Protein AF-A0A1I1R772-F1 (afdb_monomer)

Secondary structure (DSSP, 8-state):
-PPP--EEEEEETTTTEEEEEEEE---TTTTEEEEEE-TTS-EEEEETTS-EEEE---TT--SEEEEEETTTEEEEEEGGGTTEEEEETTT---EESSSS---------STTB-SSS-BGGGGS-TTT----PPPHHHHHHHHHHHHHTT-SEEEEEE----HHHHHTTT--TTSTTTTT-EEEEEEE-TTSPBPPHHHHHHHHHHHT-SEEEE-SSSEEEEE---TTTSSSS-EEEETTTTB---S-STTT--

Structure (mmCIF, N/CA/C/O backbone):
data_AF-A0A1I1R772-F1
#
_entry.id   AF-A0A1I1R772-F1
#
loop_
_atom_site.group_PDB
_atom_site.id
_atom_site.type_symbol
_atom_site.label_atom_id
_atom_site.label_alt_id
_atom_site.label_comp_id
_atom_site.label_asym_id
_atom_site.label_entity_id
_atom_site.label_seq_id
_atom_site.pdbx_PDB_ins_code
_atom_site.Cartn_x
_atom_site.Cartn_y
_atom_site.Cartn_z
_atom_site.occupancy
_atom_site.B_iso_or_equiv
_atom_site.auth_seq_id
_atom_site.auth_comp_id
_atom_site.auth_asym_id
_atom_site.auth_atom_id
_atom_site.pdbx_PDB_model_num
ATOM 1 N N . MET A 1 1 ? -2.247 17.459 21.381 1.00 46.28 1 MET A N 1
ATOM 2 C CA . MET A 1 1 ? -2.444 16.066 21.840 1.00 46.28 1 MET A CA 1
ATOM 3 C C . MET A 1 1 ? -2.193 15.144 20.662 1.00 46.28 1 MET A C 1
ATOM 5 O O . MET A 1 1 ? -2.762 15.388 19.607 1.00 46.28 1 MET A O 1
ATOM 9 N N . LEU A 1 2 ? -1.313 14.154 20.810 1.00 51.34 2 LEU A N 1
ATOM 10 C CA . LEU A 1 2 ? -1.106 13.120 19.794 1.00 51.34 2 LEU A CA 1
ATOM 11 C C . LEU A 1 2 ? -2.245 12.104 19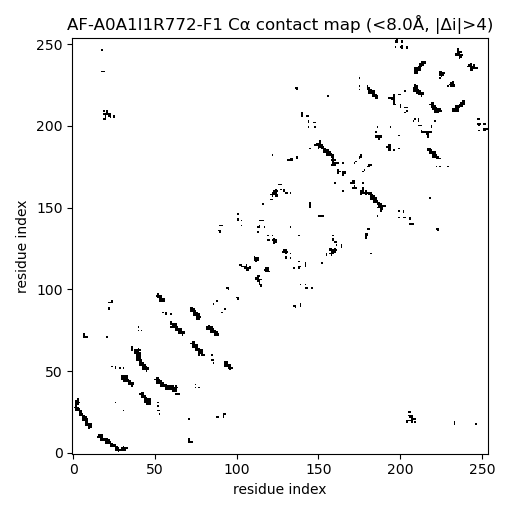.924 1.00 51.34 2 LEU A C 1
ATOM 13 O O . LEU A 1 2 ? -2.434 11.528 20.992 1.00 51.34 2 LEU A O 1
ATOM 17 N N . TYR A 1 3 ? -3.034 11.939 18.867 1.00 68.88 3 TYR A N 1
ATOM 18 C CA . TYR A 1 3 ? -4.113 10.955 18.822 1.00 68.88 3 TYR A CA 1
ATOM 19 C C . TYR A 1 3 ? -3.552 9.578 18.448 1.00 68.88 3 TYR A C 1
ATOM 21 O O . TYR A 1 3 ? -2.635 9.479 17.633 1.00 68.88 3 TYR A O 1
ATOM 29 N N . CYS A 1 4 ? -4.086 8.518 19.049 1.00 72.25 4 CYS A N 1
ATOM 30 C CA . CYS A 1 4 ? -3.615 7.152 18.876 1.00 72.25 4 CYS A CA 1
ATOM 31 C C . CYS A 1 4 ? -3.820 6.659 17.438 1.00 72.25 4 CYS A C 1
ATOM 33 O O . CYS A 1 4 ? -4.921 6.733 16.888 1.00 72.25 4 CYS A O 1
ATOM 35 N N . ASN A 1 5 ? -2.759 6.077 16.885 1.00 79.88 5 ASN A N 1
ATOM 36 C CA . ASN A 1 5 ? -2.785 5.220 15.709 1.00 79.88 5 ASN A CA 1
ATOM 37 C C . ASN A 1 5 ? -2.230 3.856 16.118 1.00 79.88 5 ASN A C 1
ATOM 39 O O . ASN A 1 5 ? -1.146 3.798 16.701 1.00 79.88 5 ASN A O 1
ATOM 43 N N . LEU A 1 6 ? -2.960 2.774 15.852 1.00 84.94 6 LEU A N 1
ATOM 44 C CA . LEU A 1 6 ? -2.412 1.433 16.010 1.00 84.94 6 LEU A CA 1
ATOM 45 C C . LEU A 1 6 ? -1.618 1.090 14.754 1.00 84.94 6 LEU A C 1
ATOM 47 O O . LEU A 1 6 ? -2.152 1.132 13.650 1.00 84.94 6 LEU A O 1
ATOM 51 N N . VAL A 1 7 ? -0.345 0.756 14.927 1.00 81.56 7 VAL A N 1
ATOM 52 C CA . VAL A 1 7 ? 0.573 0.512 13.816 1.00 81.56 7 VAL A CA 1
ATOM 53 C C . VAL A 1 7 ? 1.395 -0.730 14.119 1.00 81.56 7 VAL A C 1
ATOM 55 O O . VAL A 1 7 ? 1.895 -0.889 15.233 1.00 81.56 7 VAL A O 1
ATOM 58 N N . VAL A 1 8 ? 1.527 -1.608 13.130 1.00 82.06 8 VAL A N 1
ATOM 59 C CA . VAL A 1 8 ? 2.468 -2.726 13.153 1.00 82.06 8 VAL A CA 1
ATOM 60 C C . VAL A 1 8 ? 3.683 -2.310 12.345 1.00 82.06 8 VAL A C 1
ATOM 62 O O . VAL A 1 8 ? 3.544 -1.812 11.232 1.00 82.06 8 VAL A O 1
ATOM 65 N N . TYR A 1 9 ? 4.870 -2.500 12.909 1.00 75.81 9 TYR A N 1
ATOM 66 C CA . TYR A 1 9 ? 6.137 -2.208 12.249 1.00 75.81 9 TYR A CA 1
ATOM 67 C C . TYR A 1 9 ? 6.934 -3.487 12.055 1.00 75.81 9 TYR A C 1
ATOM 69 O O . TYR A 1 9 ? 6.936 -4.362 12.924 1.00 75.81 9 TYR A O 1
ATOM 77 N N . HIS A 1 10 ? 7.691 -3.547 10.963 1.00 71.06 10 HIS A N 1
ATOM 78 C CA . HIS A 1 10 ? 8.770 -4.517 10.853 1.00 71.06 10 HIS A CA 1
ATOM 79 C C . HIS A 1 10 ? 10.006 -3.981 11.586 1.00 71.06 10 HIS A C 1
ATOM 81 O O . HIS A 1 10 ? 10.500 -2.890 11.283 1.00 71.06 10 HIS A O 1
ATOM 87 N N . TYR A 1 11 ? 10.499 -4.741 12.565 1.00 68.88 11 TYR A N 1
ATOM 88 C CA . TYR A 1 11 ? 11.645 -4.359 13.388 1.00 68.88 11 TYR A CA 1
ATOM 89 C C . TYR A 1 11 ? 12.906 -5.118 12.978 1.00 68.88 11 TYR A C 1
ATOM 91 O O . TYR A 1 11 ? 12.918 -6.349 12.941 1.00 68.88 11 TYR A O 1
ATOM 99 N N . ASN A 1 12 ? 13.995 -4.390 12.734 1.00 64.25 12 ASN A N 1
ATOM 100 C CA . ASN A 1 12 ? 15.301 -4.985 12.501 1.00 64.25 12 ASN A CA 1
ATOM 101 C C . ASN A 1 12 ? 16.074 -5.137 13.813 1.00 64.25 12 ASN A C 1
ATOM 103 O O . ASN A 1 12 ? 16.574 -4.160 14.372 1.00 64.25 12 ASN A O 1
ATOM 107 N N . LYS A 1 13 ? 16.265 -6.385 14.247 1.00 64.12 13 LYS A N 1
ATOM 108 C CA . LYS A 1 13 ? 17.064 -6.704 15.439 1.00 64.12 13 LYS A CA 1
ATOM 109 C C . LYS A 1 13 ? 18.547 -6.340 15.304 1.00 64.12 13 LYS A C 1
ATOM 111 O O . LYS A 1 13 ? 19.165 -5.994 16.301 1.00 64.12 13 LYS A O 1
ATOM 116 N N . ASN A 1 14 ? 19.105 -6.371 14.095 1.00 62.62 14 ASN A N 1
ATOM 117 C CA . ASN A 1 14 ? 20.527 -6.117 13.849 1.00 62.62 14 ASN A CA 1
ATOM 118 C C . ASN A 1 14 ? 20.872 -4.622 13.854 1.00 62.62 14 ASN A C 1
ATOM 120 O O . ASN A 1 14 ? 21.987 -4.256 14.204 1.00 62.62 14 ASN A O 1
ATOM 124 N N . THR A 1 15 ? 19.937 -3.754 13.457 1.00 62.75 15 THR A N 1
ATOM 125 C CA . THR A 1 15 ? 20.165 -2.295 13.416 1.00 62.75 15 THR A CA 1
ATOM 126 C C . THR A 1 15 ? 19.455 -1.540 14.534 1.00 62.75 15 THR A C 1
ATOM 128 O O . THR A 1 15 ? 19.672 -0.340 14.694 1.00 62.75 15 THR A O 1
ATOM 131 N N . GLY A 1 16 ? 18.595 -2.213 15.302 1.00 62.88 16 GLY A N 1
ATOM 132 C CA . GLY A 1 16 ? 17.819 -1.608 16.380 1.00 62.88 16 GLY A CA 1
ATOM 133 C C . GLY A 1 16 ? 16.704 -0.668 15.905 1.00 62.88 16 GLY A C 1
ATOM 134 O O . GLY A 1 16 ? 16.111 0.030 16.727 1.00 62.88 16 GLY A O 1
ATOM 135 N N . LYS A 1 17 ? 16.423 -0.618 14.595 1.00 57.12 17 LYS A N 1
ATOM 136 C CA . LYS A 1 17 ? 15.491 0.333 13.972 1.00 57.12 17 LYS A CA 1
ATOM 137 C C . LYS A 1 17 ? 14.234 -0.364 13.451 1.00 57.12 17 LYS A C 1
ATOM 139 O O . LYS A 1 17 ? 14.294 -1.470 12.914 1.00 57.12 17 LYS A O 1
ATOM 144 N N . ALA A 1 18 ? 13.095 0.317 13.572 1.00 63.38 18 ALA A N 1
ATOM 145 C CA . ALA A 1 18 ? 11.912 0.006 12.776 1.00 63.38 18 ALA A CA 1
ATOM 146 C C . ALA A 1 18 ? 12.150 0.496 11.339 1.00 63.38 18 ALA A C 1
ATOM 148 O O . ALA A 1 18 ? 12.644 1.608 11.161 1.00 63.38 18 ALA A O 1
ATOM 149 N N . TYR A 1 19 ? 11.843 -0.333 10.338 1.00 60.16 19 TYR A N 1
ATOM 150 C CA . TYR A 1 19 ? 11.989 0.052 8.931 1.00 60.16 19 TYR A CA 1
ATOM 151 C C . TYR A 1 19 ? 10.847 0.967 8.501 1.00 60.16 19 TYR A C 1
ATOM 153 O O . TYR A 1 19 ? 11.043 2.153 8.273 1.00 60.16 19 TYR A O 1
ATOM 161 N N . SER A 1 20 ? 9.645 0.400 8.450 1.00 57.78 20 SER A N 1
ATOM 162 C CA . SER A 1 20 ? 8.421 1.062 8.025 1.00 57.78 20 SER A CA 1
ATOM 163 C C . SER A 1 20 ? 7.212 0.329 8.613 1.00 57.78 20 SER A C 1
ATOM 165 O O . SER A 1 20 ? 7.331 -0.830 9.053 1.00 57.78 20 SER A O 1
ATOM 167 N N . PRO A 1 21 ? 6.057 1.004 8.714 1.00 70.38 21 PRO A N 1
ATOM 168 C CA . PRO A 1 21 ? 4.836 0.352 9.150 1.00 70.38 21 PRO A CA 1
ATOM 169 C C . PRO A 1 21 ? 4.436 -0.721 8.129 1.00 70.38 21 PRO A C 1
ATOM 171 O O . PRO A 1 21 ? 4.251 -0.432 6.953 1.00 70.38 21 PRO A O 1
ATOM 174 N N . THR A 1 22 ? 4.278 -1.969 8.566 1.00 70.62 22 THR A N 1
ATOM 175 C CA . THR A 1 22 ? 3.710 -3.042 7.732 1.00 70.62 22 THR A CA 1
ATOM 176 C C . THR A 1 22 ? 2.193 -2.945 7.654 1.00 70.62 22 THR A C 1
ATOM 178 O O . THR A 1 22 ? 1.582 -3.444 6.709 1.00 70.62 22 THR A O 1
ATOM 181 N N . TRP A 1 23 ? 1.587 -2.296 8.651 1.00 77.88 23 TRP A N 1
ATOM 182 C CA . TRP A 1 23 ? 0.158 -2.055 8.738 1.00 77.88 23 TRP A CA 1
ATOM 183 C C . TRP A 1 23 ? -0.142 -0.870 9.656 1.00 77.88 23 TRP A C 1
ATOM 185 O O . TRP A 1 23 ? 0.537 -0.668 10.660 1.00 77.88 23 TRP A O 1
ATOM 195 N N . SER A 1 24 ? -1.209 -0.128 9.367 1.00 78.69 24 SER A N 1
ATOM 196 C CA . SER A 1 24 ? -1.719 0.943 10.223 1.00 78.69 24 SER A CA 1
ATOM 197 C C . SER A 1 24 ? -3.247 0.947 10.236 1.00 78.69 24 SER A C 1
ATOM 199 O O . SER A 1 24 ? -3.880 0.734 9.199 1.00 78.69 24 SER A O 1
ATOM 201 N N . SER A 1 25 ? -3.834 1.256 11.397 1.00 80.50 25 SER A N 1
ATOM 202 C CA . SER A 1 25 ? -5.272 1.508 11.559 1.00 80.50 25 SER A CA 1
ATOM 203 C C . SER A 1 25 ? -5.738 2.815 10.914 1.00 80.50 25 SER A C 1
ATOM 205 O O . SER A 1 25 ? -6.941 3.059 10.821 1.00 80.50 25 SER A O 1
ATOM 207 N N . GLN A 1 26 ? -4.799 3.664 10.485 1.00 77.38 26 GLN A N 1
ATOM 208 C CA . GLN A 1 26 ? -5.063 4.950 9.839 1.00 77.38 26 GLN A CA 1
ATOM 209 C C . GLN A 1 26 ? -5.942 5.884 10.684 1.00 77.38 26 GLN A C 1
ATOM 211 O O . GLN A 1 26 ? -6.817 6.597 10.175 1.00 77.38 26 GLN A O 1
ATOM 216 N N . THR A 1 27 ? -5.757 5.846 12.007 1.00 79.69 27 THR A N 1
ATOM 217 C CA . THR A 1 27 ? -6.460 6.726 12.950 1.00 79.69 27 THR A CA 1
ATOM 218 C C . THR A 1 27 ? -5.623 7.925 13.387 1.00 79.69 27 THR A C 1
ATOM 220 O O . THR A 1 27 ? -6.077 8.706 14.232 1.00 79.69 27 THR A O 1
ATOM 223 N N . GLU A 1 28 ? -4.436 8.126 12.799 1.00 76.06 28 GLU A N 1
ATOM 224 C CA . GLU A 1 28 ? -3.621 9.316 13.035 1.00 76.06 28 GLU A CA 1
ATOM 225 C C . GLU A 1 28 ? -4.419 10.587 12.734 1.00 76.06 28 GLU A C 1
ATOM 227 O O . GLU A 1 28 ? -5.080 10.698 11.709 1.00 76.06 28 GLU A O 1
ATOM 232 N N . ASN A 1 29 ? -4.382 11.555 13.652 1.00 74.44 29 ASN A N 1
ATOM 233 C CA . ASN A 1 29 ? -5.127 12.818 13.550 1.00 74.44 29 ASN A CA 1
ATOM 234 C C . ASN A 1 29 ? -6.663 12.684 13.520 1.00 74.44 29 ASN A C 1
ATOM 236 O O . ASN A 1 29 ? -7.357 13.660 13.247 1.00 74.44 29 ASN A O 1
ATOM 240 N N . ARG A 1 30 ? -7.224 11.514 13.862 1.00 77.81 30 ARG A N 1
ATOM 241 C CA . ARG A 1 30 ? -8.683 11.265 13.838 1.00 77.81 30 ARG A CA 1
ATOM 242 C C . ARG A 1 30 ? -9.341 11.224 15.210 1.00 77.81 30 ARG A C 1
ATOM 244 O O . ARG A 1 30 ? -10.504 10.842 15.331 1.00 77.81 30 ARG A O 1
ATOM 251 N N . GLY A 1 31 ? -8.614 11.626 16.249 1.00 83.25 31 GLY A N 1
ATOM 252 C CA . GLY A 1 31 ? -9.148 11.684 17.606 1.00 83.25 31 GLY A CA 1
ATOM 253 C C . GLY A 1 31 ? -9.089 10.364 18.373 1.00 83.25 31 GLY A C 1
ATOM 254 O O . GLY A 1 31 ? -9.648 10.303 19.460 1.00 83.25 31 GLY A O 1
ATOM 255 N N . GLY A 1 32 ? -8.467 9.312 17.829 1.00 86.38 32 GLY A N 1
ATOM 256 C CA . GLY A 1 32 ? -8.380 8.011 18.497 1.00 86.38 32 GLY A CA 1
ATOM 257 C C . GLY A 1 32 ? -7.687 8.114 19.854 1.00 86.38 32 GLY A C 1
ATOM 258 O O . GLY A 1 32 ? -6.658 8.774 19.972 1.00 86.38 32 GLY A O 1
ATOM 259 N N . THR A 1 33 ? -8.244 7.474 20.878 1.00 90.56 33 THR A N 1
ATOM 260 C CA . THR A 1 33 ? -7.692 7.489 22.244 1.00 90.56 33 THR A CA 1
ATOM 261 C C . THR A 1 33 ? -7.654 6.119 22.905 1.00 90.56 33 THR A C 1
ATOM 263 O O . THR A 1 33 ? -6.868 5.919 23.826 1.00 90.56 33 THR A O 1
ATOM 266 N N . LYS A 1 34 ? -8.477 5.162 22.461 1.00 91.00 34 LYS A N 1
ATOM 267 C CA . LYS A 1 34 ? -8.500 3.804 23.022 1.00 91.00 34 LYS A CA 1
ATOM 268 C C . LYS A 1 34 ? -8.800 2.760 21.958 1.00 91.00 34 LYS A C 1
ATOM 270 O O . LYS A 1 34 ? -9.637 2.996 21.090 1.00 91.00 34 LYS A O 1
ATOM 275 N N . CYS A 1 35 ? -8.163 1.598 22.069 1.00 91.69 35 CYS A N 1
ATOM 276 C CA . CYS A 1 35 ? -8.518 0.393 21.324 1.00 91.69 35 CYS A CA 1
ATOM 277 C C . CYS A 1 35 ? -9.092 -0.655 22.289 1.00 91.69 35 CYS A C 1
ATOM 279 O O . CYS A 1 35 ? -8.619 -0.786 23.417 1.00 91.69 35 CYS A O 1
ATOM 281 N N . VAL A 1 36 ? -10.150 -1.356 21.882 1.00 94.25 36 VAL A N 1
ATOM 282 C CA . VAL A 1 36 ? -10.882 -2.308 22.729 1.00 94.25 36 VAL A CA 1
ATOM 283 C C . VAL A 1 36 ? -11.294 -3.512 21.895 1.00 94.25 36 VAL A C 1
ATOM 285 O O . VAL A 1 36 ? -11.916 -3.350 20.847 1.00 94.25 36 VAL A O 1
ATOM 288 N N . LEU A 1 37 ? -10.997 -4.720 22.378 1.00 96.06 37 LEU A N 1
ATOM 289 C CA . LEU A 1 37 ? -11.644 -5.937 21.891 1.00 96.06 37 LEU A CA 1
ATOM 290 C C . LEU A 1 37 ? -12.939 -6.141 22.679 1.00 96.06 37 LEU A C 1
ATOM 292 O O . LEU A 1 37 ? -12.912 -6.427 23.875 1.00 96.06 37 LEU A O 1
ATOM 296 N N . GLN A 1 38 ? -14.070 -5.926 22.019 1.00 95.94 38 GLN A N 1
ATOM 297 C CA . GLN A 1 38 ? -15.399 -6.018 22.607 1.00 95.94 38 GLN A CA 1
ATOM 298 C C . GLN A 1 38 ? -15.820 -7.484 22.817 1.00 95.94 38 GLN A C 1
ATOM 300 O O . GLN A 1 38 ? -15.340 -8.398 22.142 1.00 95.94 38 GLN A O 1
ATOM 305 N N . GLY A 1 39 ? -16.762 -7.723 23.737 1.00 93.94 39 GLY A N 1
ATOM 306 C CA . GLY A 1 39 ? -17.259 -9.074 24.047 1.00 93.94 39 GLY A CA 1
ATOM 307 C C . GLY A 1 39 ? -17.986 -9.768 22.886 1.00 93.94 39 GLY A C 1
ATOM 308 O O . GLY A 1 39 ? -18.046 -10.999 22.832 1.00 93.94 39 GLY A O 1
ATOM 309 N N . ASP A 1 40 ? -18.488 -8.993 21.924 1.00 92.44 40 ASP A N 1
ATOM 310 C CA . ASP A 1 40 ? -19.109 -9.485 20.692 1.00 92.44 40 ASP A CA 1
ATOM 311 C C . ASP A 1 40 ? -18.088 -9.960 19.638 1.00 92.44 40 ASP A C 1
ATOM 313 O O . ASP A 1 40 ? -18.485 -10.503 18.607 1.00 92.44 40 ASP A O 1
ATOM 317 N N . GLY A 1 41 ? -16.788 -9.795 19.904 1.00 92.62 41 GLY A N 1
ATOM 318 C CA . GLY A 1 41 ? -15.695 -10.193 19.026 1.00 92.62 41 GLY A CA 1
ATOM 319 C C . GLY A 1 41 ? -15.163 -9.099 18.107 1.00 92.62 41 GLY A C 1
ATOM 320 O O . GLY A 1 41 ? -14.261 -9.376 17.317 1.00 92.62 41 GLY A O 1
ATOM 321 N N . ASN A 1 42 ? -15.684 -7.875 18.186 1.00 93.94 42 ASN A N 1
ATOM 322 C CA . ASN A 1 42 ? -15.230 -6.751 17.375 1.00 93.94 42 ASN A CA 1
ATOM 323 C C . ASN A 1 42 ? -14.053 -6.018 18.037 1.00 93.94 42 ASN A C 1
ATOM 325 O O . ASN A 1 42 ? -14.107 -5.690 19.221 1.00 93.94 42 ASN A O 1
ATOM 329 N N . PHE A 1 43 ? -12.986 -5.737 17.291 1.00 94.50 43 PHE A N 1
ATOM 330 C CA . PHE A 1 43 ? -11.881 -4.905 17.768 1.00 94.50 43 PHE A CA 1
ATOM 331 C C . PHE A 1 43 ? -12.066 -3.484 17.237 1.00 94.50 43 PHE A C 1
ATOM 333 O O . PHE A 1 43 ? -12.196 -3.292 16.031 1.00 94.50 43 PHE A O 1
ATOM 340 N N . VAL A 1 44 ? -12.136 -2.495 18.131 1.00 94.19 44 VAL A N 1
ATOM 341 C CA . VAL A 1 44 ? -12.612 -1.136 17.825 1.00 94.19 44 VAL A CA 1
ATOM 342 C C . VAL A 1 44 ? -11.668 -0.084 18.389 1.00 94.19 44 VAL A C 1
ATOM 344 O O . VAL A 1 44 ? -11.207 -0.209 19.522 1.00 94.19 44 VAL A O 1
ATOM 347 N N . ILE A 1 45 ? -11.429 0.986 17.628 1.00 92.50 45 ILE A N 1
ATOM 348 C CA . ILE A 1 45 ? -10.767 2.204 18.108 1.00 92.50 45 ILE A CA 1
ATOM 349 C C . ILE A 1 45 ? -11.820 3.295 18.299 1.00 92.50 45 ILE A C 1
ATOM 351 O O . ILE A 1 45 ? -12.630 3.561 17.406 1.00 92.50 45 ILE A O 1
ATOM 355 N N . TYR A 1 46 ? -11.781 3.944 19.458 1.00 90.44 46 TYR A N 1
ATOM 356 C CA . TYR A 1 46 ? -12.697 5.007 19.857 1.00 90.44 46 TYR A CA 1
ATOM 357 C C . TYR A 1 46 ? -11.975 6.329 20.105 1.00 90.44 46 TYR A C 1
ATOM 359 O O . TYR A 1 46 ? -10.794 6.349 20.458 1.00 90.44 46 TYR A O 1
ATOM 367 N N . LYS A 1 47 ? -12.735 7.419 19.991 1.00 89.50 47 LYS A N 1
ATOM 368 C CA . LYS A 1 47 ? -12.419 8.753 20.510 1.00 89.50 47 LYS A CA 1
ATOM 369 C C . LYS A 1 47 ? -12.656 8.853 22.022 1.00 89.50 47 LYS A C 1
ATOM 371 O O . LYS A 1 47 ? -13.243 7.961 22.643 1.00 89.50 47 LYS A O 1
ATOM 376 N N . SER A 1 48 ? -12.223 9.971 22.612 1.00 89.50 48 SER A N 1
ATOM 377 C CA . SER A 1 48 ? -12.455 10.307 24.027 1.00 89.50 48 SER A CA 1
ATOM 378 C C . SER A 1 48 ? -13.938 10.441 24.386 1.00 89.50 48 SER A C 1
ATOM 380 O O . SER A 1 48 ? -14.316 10.078 25.493 1.00 89.50 48 SER A O 1
ATOM 382 N N . ASP A 1 49 ? -14.772 10.890 23.447 1.00 89.38 49 ASP A N 1
ATOM 383 C CA . ASP A 1 49 ? -16.233 10.999 23.586 1.00 89.38 49 ASP A CA 1
ATOM 384 C C . ASP A 1 49 ? -16.970 9.648 23.457 1.00 89.38 49 ASP A C 1
ATOM 386 O O . ASP A 1 49 ? -18.193 9.588 23.556 1.00 89.38 49 ASP A O 1
ATOM 390 N N . GLY A 1 50 ? -16.241 8.547 23.238 1.00 87.94 50 GLY A N 1
ATOM 391 C CA . GLY A 1 50 ? -16.813 7.214 23.067 1.00 87.94 50 GLY A CA 1
ATOM 392 C C . GLY A 1 50 ? -17.290 6.900 21.648 1.00 87.94 50 GLY A C 1
ATOM 393 O O . GLY A 1 50 ? -17.779 5.793 21.422 1.00 87.94 50 GLY A O 1
ATOM 394 N N . LYS A 1 51 ? -17.108 7.799 20.672 1.00 87.38 51 LYS A N 1
ATOM 395 C CA . LYS A 1 51 ? -17.435 7.527 19.268 1.00 87.38 51 LYS A CA 1
ATOM 396 C C . LYS A 1 51 ? -16.412 6.582 18.640 1.00 87.38 51 LYS A C 1
ATOM 398 O O . LYS A 1 51 ? -15.205 6.807 18.724 1.00 87.38 51 LYS A O 1
ATOM 403 N N . ALA A 1 52 ? -16.887 5.516 18.000 1.00 89.19 52 ALA A N 1
ATOM 404 C CA . ALA A 1 52 ? -16.029 4.591 17.267 1.00 89.19 52 ALA A CA 1
ATOM 405 C C . ALA A 1 52 ? -15.545 5.243 15.959 1.00 89.19 52 ALA A C 1
ATOM 407 O O . ALA A 1 52 ? -16.344 5.832 15.237 1.00 89.19 52 ALA A O 1
ATOM 408 N N . ILE A 1 53 ? -14.259 5.107 15.631 1.00 85.00 53 ILE A N 1
ATOM 409 C CA . ILE A 1 53 ? -13.656 5.667 14.402 1.00 85.00 53 ILE A CA 1
ATOM 410 C C . ILE A 1 53 ? -13.079 4.608 13.462 1.00 85.00 53 ILE A C 1
ATOM 412 O O . ILE A 1 53 ? -12.873 4.881 12.274 1.00 85.00 53 ILE A O 1
ATOM 416 N N . TRP A 1 54 ? -12.847 3.404 13.984 1.00 90.06 54 TRP A N 1
ATOM 417 C CA . TRP A 1 54 ? -12.302 2.265 13.257 1.00 90.06 54 TRP A CA 1
ATOM 418 C C . TRP A 1 54 ? -12.747 0.953 13.917 1.00 90.06 54 TRP A C 1
ATOM 420 O O . TRP A 1 54 ? -12.835 0.909 15.144 1.00 90.06 54 TRP A O 1
ATOM 430 N N . ASN A 1 55 ? -13.022 -0.107 13.152 1.00 89.31 55 ASN A N 1
ATOM 431 C CA . ASN A 1 55 ? -13.248 -1.453 13.695 1.00 89.31 55 ASN A CA 1
ATOM 432 C C . ASN A 1 55 ? -12.911 -2.594 12.717 1.00 89.31 55 ASN A C 1
ATOM 434 O O . ASN A 1 55 ? -12.764 -2.371 11.520 1.00 89.31 55 ASN A O 1
ATOM 438 N N . THR A 1 56 ? -12.852 -3.834 13.204 1.00 87.44 56 THR A N 1
ATOM 439 C CA . THR A 1 56 ? -12.593 -5.034 12.384 1.00 87.44 56 THR A CA 1
ATOM 440 C C . THR A 1 56 ? -13.828 -5.621 11.691 1.00 87.44 56 THR A C 1
ATOM 442 O O . THR A 1 56 ? -13.677 -6.511 10.857 1.00 87.44 56 THR A O 1
ATOM 445 N N . ARG A 1 57 ? -15.042 -5.144 12.009 1.00 85.44 57 ARG A N 1
ATOM 446 C CA . ARG A 1 57 ? -16.349 -5.713 11.606 1.00 85.44 57 ARG A CA 1
ATOM 447 C C . ARG A 1 57 ? -16.474 -7.208 11.900 1.00 85.44 57 ARG A C 1
ATOM 449 O O . ARG A 1 57 ? -17.042 -7.971 11.124 1.00 85.44 57 ARG A O 1
ATOM 456 N N . THR A 1 58 ? -15.948 -7.630 13.042 1.00 87.44 58 THR A N 1
ATOM 457 C CA . THR A 1 58 ? -16.031 -9.022 13.512 1.00 87.44 58 THR A CA 1
ATOM 458 C C . THR A 1 58 ? -17.080 -9.201 14.610 1.00 87.44 58 THR A C 1
ATOM 460 O O . THR A 1 58 ? -17.041 -10.182 15.350 1.00 87.44 58 THR A O 1
ATOM 463 N N . ASN A 1 59 ? -18.033 -8.272 14.723 1.00 87.81 59 ASN A N 1
ATOM 464 C CA . ASN A 1 59 ? -19.160 -8.387 15.645 1.00 87.81 59 ASN A CA 1
ATOM 465 C C . ASN A 1 59 ? -19.954 -9.681 15.384 1.00 87.81 59 ASN A C 1
ATOM 467 O O . ASN A 1 59 ? -20.147 -10.106 14.245 1.00 87.81 59 ASN A O 1
ATOM 471 N N . GLY A 1 60 ? -20.388 -10.337 16.459 1.00 88.31 60 GLY A N 1
ATOM 472 C CA . GLY A 1 60 ? -21.016 -11.661 16.410 1.00 88.31 60 GLY A CA 1
ATOM 473 C C . GLY A 1 60 ? -20.021 -12.828 16.402 1.00 88.31 60 GLY A C 1
ATOM 474 O O . GLY A 1 60 ? -20.440 -13.984 16.441 1.00 88.31 60 GLY A O 1
ATOM 475 N N . LYS A 1 61 ? -18.707 -12.565 16.400 1.00 91.00 61 LYS A N 1
ATOM 476 C CA . LYS A 1 61 ? -17.643 -13.575 16.532 1.00 91.00 61 LYS A CA 1
ATOM 477 C C . LYS A 1 61 ? -17.086 -13.601 17.957 1.00 91.00 61 LYS A C 1
ATOM 479 O O . LYS A 1 61 ? -15.885 -13.461 18.175 1.00 91.00 61 LYS A O 1
ATOM 484 N N . SER A 1 62 ? -17.976 -13.771 18.932 1.00 91.12 62 SER A N 1
ATOM 485 C CA . SER A 1 62 ? -17.685 -13.697 20.371 1.00 91.12 62 SER A CA 1
ATOM 486 C C . SER A 1 62 ? -16.615 -14.692 20.849 1.00 91.12 62 SER A C 1
ATOM 488 O O . SER A 1 62 ? -16.192 -15.593 20.120 1.00 91.12 62 SER A O 1
ATOM 490 N N . ARG A 1 63 ? -16.141 -14.522 22.095 1.00 93.44 63 ARG A N 1
ATOM 491 C CA . ARG A 1 63 ? -14.951 -15.221 22.634 1.00 93.44 63 ARG A CA 1
ATOM 492 C C . ARG A 1 63 ? -13.731 -15.036 21.727 1.00 93.44 63 ARG A C 1
ATOM 494 O O . ARG A 1 63 ? -12.992 -15.988 21.449 1.00 93.44 63 ARG A O 1
ATOM 501 N N . ALA A 1 64 ? -13.578 -13.808 21.240 1.00 95.88 64 ALA A N 1
ATOM 502 C CA . ALA A 1 64 ? -12.438 -13.405 20.448 1.00 95.88 64 ALA A CA 1
ATOM 503 C C . ALA A 1 64 ? -11.245 -13.068 21.339 1.00 95.88 64 ALA A C 1
ATOM 505 O O . ALA A 1 64 ? -11.403 -12.631 22.479 1.00 95.88 64 ALA A O 1
ATOM 506 N N . TYR A 1 65 ? -10.054 -13.234 20.789 1.00 95.19 65 TYR A N 1
ATOM 507 C CA . TYR A 1 65 ? -8.810 -12.753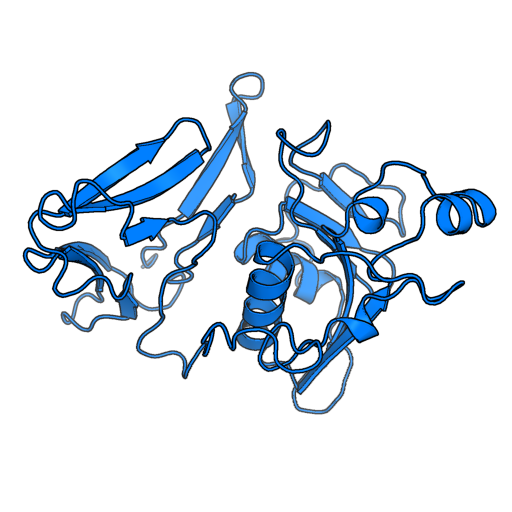 21.363 1.00 95.19 65 TYR A CA 1
ATOM 508 C C . TYR A 1 65 ? -7.933 -12.183 20.249 1.00 95.19 65 TYR A C 1
ATOM 510 O O . TYR A 1 65 ? -8.018 -12.599 19.090 1.00 95.19 65 TYR A O 1
ATOM 518 N N . LEU A 1 66 ? -7.125 -11.190 20.611 1.00 94.06 66 LEU A N 1
ATOM 519 C CA . LEU A 1 66 ? -6.148 -10.585 19.720 1.00 94.06 66 LEU A CA 1
ATOM 520 C C . LEU A 1 66 ? -4.848 -11.391 19.813 1.00 94.06 66 LEU A C 1
ATOM 522 O O . LEU A 1 66 ? -4.364 -11.640 20.917 1.00 94.06 66 LEU A O 1
ATOM 526 N N . THR A 1 67 ? -4.273 -11.788 18.684 1.00 93.69 67 THR A N 1
ATOM 527 C CA . THR A 1 67 ? -2.971 -12.470 18.643 1.00 93.69 67 THR A CA 1
ATOM 528 C C . THR A 1 67 ? -2.012 -11.744 17.724 1.00 93.69 67 THR A C 1
ATOM 530 O O . THR A 1 67 ? -2.417 -11.312 16.648 1.00 93.69 67 THR A O 1
ATOM 533 N N . PHE A 1 68 ? -0.740 -11.700 18.106 1.00 88.75 68 PHE A N 1
ATOM 534 C CA . PHE A 1 68 ? 0.360 -11.414 17.190 1.00 88.75 68 PHE A CA 1
ATOM 535 C C . PHE A 1 68 ? 1.005 -12.735 16.769 1.00 88.75 68 PHE A C 1
ATOM 537 O O . PHE A 1 68 ? 1.174 -13.619 17.609 1.00 88.75 68 PHE A O 1
ATOM 544 N N . CYS A 1 69 ? 1.340 -12.885 15.490 1.00 80.12 69 CYS A N 1
ATOM 545 C CA . CYS A 1 69 ? 2.051 -14.063 14.983 1.00 80.12 69 CYS A CA 1
ATOM 546 C C . CYS A 1 69 ? 3.420 -13.694 14.404 1.00 80.12 69 CYS A C 1
ATOM 548 O O . CYS A 1 69 ? 3.665 -12.534 14.072 1.00 80.12 69 CYS A O 1
ATOM 550 N N . ASP A 1 70 ? 4.286 -14.695 14.232 1.00 76.38 70 ASP A N 1
ATO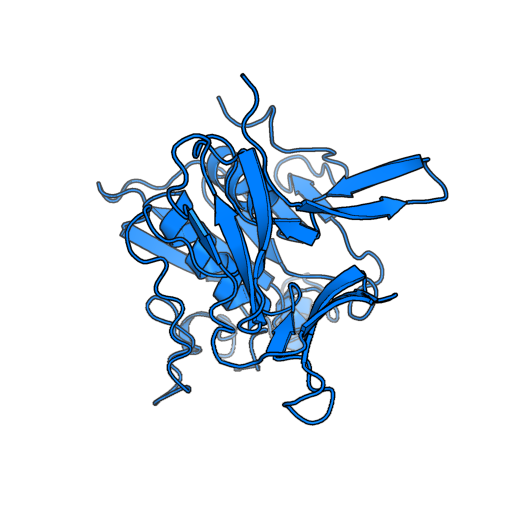M 551 C CA . ASP A 1 70 ? 5.656 -14.518 13.725 1.00 76.38 70 ASP A CA 1
ATOM 55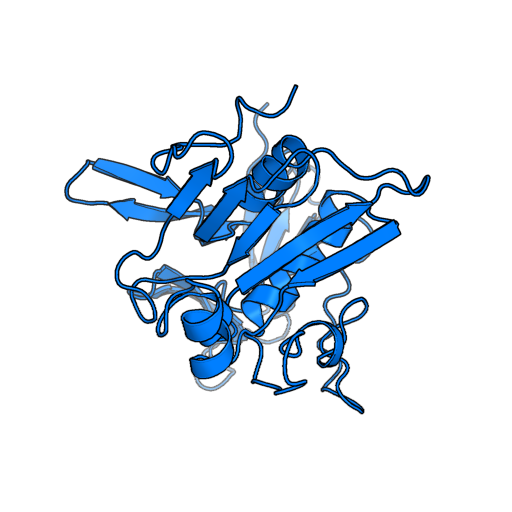2 C C . ASP A 1 70 ? 5.715 -13.969 12.291 1.00 76.38 70 ASP A C 1
ATOM 554 O O . ASP A 1 70 ? 6.731 -13.416 11.880 1.00 76.38 70 ASP A O 1
ATOM 558 N N . ALA A 1 71 ? 4.605 -14.044 11.546 1.00 71.12 71 ALA A N 1
ATOM 559 C CA . ALA A 1 71 ? 4.452 -13.386 10.249 1.00 71.12 71 ALA A CA 1
ATOM 560 C C . ALA A 1 71 ? 4.269 -11.854 10.355 1.00 71.12 71 ALA A C 1
ATOM 562 O O . ALA A 1 71 ? 4.109 -11.183 9.339 1.00 71.12 71 ALA A O 1
ATOM 563 N N . GLY A 1 72 ? 4.281 -11.283 11.566 1.00 75.06 72 GLY A N 1
ATOM 564 C CA . GLY A 1 72 ? 4.138 -9.843 11.785 1.00 75.06 72 GLY A CA 1
ATOM 565 C C . GLY A 1 72 ? 2.704 -9.344 11.615 1.00 75.06 72 GLY A C 1
ATOM 566 O O . GLY A 1 72 ? 2.495 -8.197 11.229 1.00 75.06 72 GLY A O 1
ATOM 567 N N . GLU A 1 73 ? 1.713 -10.194 11.887 1.00 83.56 73 GLU A N 1
ATOM 568 C CA . GLU A 1 73 ? 0.295 -9.847 11.763 1.00 83.56 73 GLU A CA 1
ATOM 569 C C . GLU A 1 73 ? -0.388 -9.765 13.124 1.00 83.56 73 GLU A C 1
ATOM 571 O O . GLU A 1 73 ? -0.177 -10.629 13.982 1.00 83.56 73 GLU A O 1
ATOM 576 N N . ILE A 1 74 ? -1.290 -8.795 13.267 1.00 90.38 74 ILE A N 1
ATOM 577 C CA . ILE A 1 74 ? -2.336 -8.812 14.287 1.00 90.38 74 ILE A CA 1
ATOM 578 C C . ILE A 1 74 ? -3.523 -9.580 13.725 1.00 90.38 74 ILE A C 1
ATOM 580 O O . ILE A 1 74 ? -3.998 -9.289 12.628 1.00 90.38 74 ILE A O 1
ATOM 584 N N . ARG A 1 75 ? -4.049 -10.523 14.499 1.00 92.69 75 ARG A N 1
ATOM 585 C CA . ARG A 1 75 ? -5.240 -11.297 14.150 1.00 92.69 75 ARG A CA 1
ATOM 586 C C . ARG A 1 75 ? -6.288 -11.197 15.245 1.00 92.69 75 ARG A C 1
ATOM 588 O O . ARG A 1 75 ? -5.958 -11.194 16.429 1.00 92.69 75 ARG A O 1
ATOM 595 N N . VAL A 1 76 ? -7.552 -11.166 14.837 1.00 93.44 76 VAL A N 1
ATOM 596 C CA . VAL A 1 76 ? -8.689 -11.470 15.708 1.00 93.44 76 VAL A CA 1
ATOM 597 C C . VAL A 1 76 ? -9.046 -12.929 15.473 1.00 93.44 76 VAL A C 1
ATOM 599 O O . VAL A 1 76 ? -9.353 -13.325 14.348 1.00 93.44 76 VAL A O 1
ATOM 602 N N . VAL A 1 77 ? -8.988 -13.735 16.529 1.00 93.44 77 VAL A N 1
ATOM 603 C CA . VAL A 1 77 ? -9.299 -15.166 16.480 1.00 93.44 77 VAL A CA 1
ATOM 604 C C . VAL A 1 77 ? -10.472 -15.451 17.402 1.00 93.44 77 VAL A C 1
ATOM 606 O O . VAL A 1 77 ? -10.449 -15.045 18.561 1.00 93.44 77 VAL A O 1
ATOM 609 N N . SER A 1 78 ? -11.502 -16.144 16.912 1.00 93.44 78 SER A N 1
ATOM 610 C CA . SER A 1 78 ? -12.717 -16.439 17.686 1.00 93.44 78 SER A CA 1
ATOM 611 C C . SER A 1 78 ? -12.830 -17.922 18.021 1.00 93.44 78 SER A C 1
ATOM 613 O O . SER A 1 78 ? -12.894 -18.765 17.127 1.00 93.44 78 SER A O 1
ATOM 615 N N . ARG A 1 79 ? -12.934 -18.257 19.316 1.00 90.81 79 ARG A N 1
ATOM 616 C CA . ARG A 1 79 ? -13.152 -19.653 19.749 1.00 90.81 79 ARG A CA 1
ATOM 617 C C . ARG A 1 79 ? -14.506 -20.197 19.305 1.00 90.81 79 ARG A C 1
ATOM 619 O O . ARG A 1 79 ? -14.583 -21.337 18.869 1.00 90.81 79 ARG A O 1
ATOM 626 N N . ASN A 1 80 ? -15.554 -19.375 19.378 1.00 89.38 80 ASN A N 1
ATOM 627 C CA . ASN A 1 80 ? -16.903 -19.757 18.940 1.00 89.38 80 ASN A CA 1
ATOM 628 C C . ASN A 1 80 ? -17.016 -19.909 17.422 1.00 89.38 80 ASN A C 1
ATOM 630 O O . ASN A 1 80 ? -18.017 -20.412 16.924 1.00 89.38 80 ASN A O 1
ATOM 634 N N . TYR A 1 81 ? -15.993 -19.476 16.693 1.00 86.69 81 TYR A N 1
ATOM 635 C CA . TYR A 1 81 ? -15.885 -19.654 15.260 1.00 86.69 81 TYR A CA 1
ATOM 636 C C . TYR A 1 81 ? -14.771 -20.652 14.920 1.00 86.69 81 TYR A C 1
ATOM 638 O O . TYR A 1 81 ? -13.957 -20.396 14.043 1.00 86.69 81 TYR A O 1
ATOM 646 N N . ASN A 1 82 ? -14.711 -21.777 15.645 1.00 88.38 82 ASN A N 1
ATOM 647 C CA . ASN A 1 82 ? -13.745 -22.867 15.443 1.00 88.38 82 ASN A CA 1
ATOM 648 C C . ASN A 1 82 ? -12.280 -22.408 15.421 1.00 88.38 82 ASN A C 1
ATOM 650 O O . ASN A 1 82 ? -11.492 -22.880 14.607 1.00 88.38 82 ASN A O 1
ATOM 654 N N . TYR A 1 83 ? -11.917 -21.465 16.295 1.00 89.56 83 TYR A N 1
ATOM 655 C CA . TYR A 1 83 ? -10.573 -20.872 16.333 1.00 89.56 83 TYR A CA 1
ATOM 656 C C . TYR A 1 83 ? -10.152 -20.215 15.006 1.00 89.56 83 TYR A C 1
ATOM 658 O O . TYR A 1 83 ? -8.963 -20.039 14.741 1.00 89.56 83 TYR A O 1
ATOM 666 N N . ALA A 1 84 ? -11.110 -19.823 14.165 1.00 81.19 84 ALA A N 1
ATOM 667 C CA . ALA A 1 84 ? -10.815 -19.156 12.912 1.00 81.19 84 ALA A CA 1
ATOM 668 C C . ALA A 1 84 ? -10.281 -17.742 13.156 1.00 81.19 84 ALA A C 1
ATOM 670 O O . ALA A 1 84 ? -10.755 -17.009 14.032 1.00 81.19 84 ALA A O 1
ATOM 671 N N . THR A 1 85 ? -9.333 -17.340 12.310 1.00 88.50 85 THR A N 1
ATOM 672 C CA . THR A 1 85 ? -8.972 -15.933 12.136 1.00 88.50 85 THR A CA 1
ATOM 673 C C . THR A 1 85 ? -10.126 -15.219 11.441 1.00 88.50 85 THR A C 1
ATOM 675 O O . THR A 1 85 ? -10.391 -15.449 10.264 1.00 88.50 85 THR A O 1
ATOM 678 N N . THR A 1 86 ? -10.843 -14.379 12.181 1.00 85.19 86 THR A N 1
ATOM 679 C CA . THR A 1 86 ? -11.997 -13.619 11.684 1.00 85.19 86 THR A CA 1
ATOM 680 C C . THR A 1 86 ? -11.593 -12.267 11.108 1.00 85.19 86 THR A C 1
ATOM 682 O O . THR A 1 86 ? -12.344 -11.689 10.327 1.00 85.19 86 THR A O 1
ATOM 685 N N . TRP A 1 87 ? -10.397 -11.787 11.451 1.00 89.38 87 TRP A N 1
ATOM 686 C CA . TRP A 1 87 ? -9.740 -10.639 10.835 1.00 89.38 87 TRP A CA 1
ATOM 687 C C . TRP A 1 87 ? -8.218 -10.770 10.974 1.00 89.38 87 TRP A C 1
ATOM 689 O O . TRP A 1 87 ? -7.738 -11.270 11.992 1.00 89.38 87 TRP A O 1
ATOM 699 N N . SER A 1 88 ? -7.462 -10.307 9.977 1.00 86.56 88 SER A N 1
ATOM 700 C CA . SER A 1 88 ? -6.000 -10.180 10.033 1.00 86.56 88 SER A CA 1
ATOM 701 C C . SER A 1 88 ? -5.561 -8.854 9.420 1.00 86.56 88 SER A C 1
ATOM 703 O O . SER A 1 88 ? -6.080 -8.459 8.373 1.00 86.56 88 SER A O 1
ATOM 705 N N . SER A 1 89 ? -4.551 -8.229 10.027 1.00 81.56 89 SER A N 1
ATOM 706 C CA . SER A 1 89 ? -3.881 -7.041 9.502 1.00 81.56 89 SER A CA 1
ATOM 707 C C . SER A 1 89 ? -3.192 -7.282 8.153 1.00 81.56 89 SER A C 1
ATOM 709 O O . SER A 1 89 ? -2.955 -6.330 7.423 1.00 81.56 89 SER A O 1
ATOM 711 N N . TYR A 1 90 ? -2.885 -8.532 7.786 1.00 73.75 90 TYR A N 1
ATOM 712 C CA . TYR A 1 90 ? -2.210 -8.859 6.520 1.00 73.75 90 TYR A CA 1
ATOM 713 C C . TYR A 1 90 ? -3.045 -8.515 5.281 1.00 73.75 90 TYR A C 1
ATOM 715 O O . TYR A 1 90 ? -2.522 -7.981 4.309 1.00 73.75 90 TYR A O 1
ATOM 723 N N . ASN A 1 91 ? -4.354 -8.779 5.340 1.00 59.34 91 ASN A N 1
ATOM 724 C CA . ASN A 1 91 ? -5.263 -8.632 4.197 1.00 59.34 91 ASN A CA 1
ATOM 725 C C . ASN A 1 91 ? -6.333 -7.558 4.410 1.00 59.34 91 ASN A C 1
ATOM 727 O O . ASN A 1 91 ? -7.169 -7.338 3.532 1.00 59.34 91 ASN A O 1
ATOM 731 N N . ASN A 1 92 ? -6.385 -6.942 5.591 1.00 63.47 92 ASN A N 1
ATOM 732 C CA . ASN A 1 92 ? -7.478 -6.062 5.966 1.00 63.47 92 ASN A CA 1
ATOM 733 C C . ASN A 1 92 ? -6.977 -4.935 6.882 1.00 63.47 92 ASN A C 1
ATOM 735 O O . ASN A 1 92 ? -6.409 -5.174 7.944 1.00 63.47 92 ASN A O 1
ATOM 739 N N . HIS A 1 93 ? -7.222 -3.684 6.491 1.00 65.25 93 HIS A N 1
ATOM 740 C CA . HIS A 1 93 ? -6.886 -2.507 7.300 1.00 65.25 93 HIS A CA 1
ATOM 741 C C . HIS A 1 93 ? -7.912 -2.172 8.376 1.00 65.25 93 HIS A C 1
ATOM 743 O O . HIS A 1 93 ? -7.737 -1.198 9.092 1.00 65.25 93 HIS A O 1
ATOM 749 N N . GLY A 1 94 ? -8.955 -2.987 8.510 1.00 60.72 94 GLY A N 1
ATOM 750 C CA . GLY A 1 94 ? -10.192 -2.676 9.211 1.00 60.72 94 GLY A CA 1
ATOM 751 C C . GLY A 1 94 ? -11.001 -1.612 8.485 1.00 60.72 94 GLY A C 1
ATOM 752 O O . GLY A 1 94 ? -10.698 -1.203 7.367 1.00 60.72 94 GLY A O 1
ATOM 753 N N . TYR A 1 95 ? -12.071 -1.177 9.130 1.00 67.88 95 TYR A N 1
ATOM 754 C CA . TYR A 1 95 ? -13.076 -0.307 8.548 1.00 67.88 95 TYR A CA 1
ATOM 755 C C . TYR A 1 95 ? -13.142 0.988 9.323 1.00 67.88 95 TYR A C 1
ATOM 757 O O . TYR A 1 95 ? -13.444 0.998 10.517 1.00 67.88 95 TYR A O 1
ATOM 765 N N . SER A 1 96 ? -12.920 2.093 8.624 1.00 67.12 96 SER A N 1
ATOM 766 C CA . SER A 1 96 ? -13.160 3.405 9.191 1.00 67.12 96 SER A CA 1
ATOM 767 C C . SER A 1 96 ? -14.655 3.734 9.266 1.00 67.12 96 SER A C 1
ATOM 769 O O . SER A 1 96 ? -15.414 3.381 8.367 1.00 67.12 96 SER A O 1
ATOM 771 N N . ILE A 1 97 ? -15.075 4.418 10.333 1.00 57.97 97 ILE A N 1
ATOM 772 C CA . ILE A 1 97 ? -16.495 4.668 10.638 1.00 57.97 97 ILE A CA 1
ATOM 773 C C . ILE A 1 97 ? -16.934 6.101 10.265 1.00 57.97 97 ILE A C 1
ATOM 775 O O . ILE A 1 97 ? -18.120 6.333 10.085 1.00 57.97 97 ILE A O 1
ATOM 779 N N . ASP A 1 98 ? -16.000 7.041 10.055 1.00 47.47 98 ASP A N 1
ATOM 780 C CA . ASP A 1 98 ? -16.310 8.482 9.910 1.00 47.47 98 ASP A CA 1
ATOM 781 C C . ASP A 1 98 ? -15.539 9.234 8.794 1.00 47.47 98 ASP A C 1
ATOM 783 O O . ASP A 1 98 ? -15.598 10.458 8.737 1.00 47.47 98 ASP A O 1
ATOM 787 N N . ALA A 1 99 ? -14.784 8.562 7.914 1.00 44.03 99 ALA A N 1
ATOM 788 C CA . ALA A 1 99 ? -14.045 9.230 6.815 1.00 44.03 99 ALA A CA 1
ATOM 789 C C . ALA A 1 99 ? -14.802 9.245 5.470 1.00 44.03 99 ALA A C 1
ATOM 791 O O . ALA A 1 99 ? -14.195 9.427 4.420 1.00 44.03 99 ALA A O 1
ATOM 792 N N . GLY A 1 100 ? -16.115 9.001 5.470 1.00 37.28 100 GLY A N 1
ATOM 793 C CA . GLY A 1 100 ? -16.753 8.455 4.273 1.00 37.28 100 GLY A CA 1
ATOM 794 C C . GLY A 1 100 ? -16.256 7.026 4.029 1.00 37.28 100 GLY A C 1
ATOM 795 O O . GLY A 1 100 ? -15.301 6.556 4.655 1.00 37.28 100 GLY A O 1
ATOM 796 N N . ALA A 1 101 ? -16.960 6.266 3.200 1.00 28.97 101 ALA A N 1
ATOM 797 C CA . ALA A 1 101 ? -16.600 4.875 2.985 1.00 28.97 101 ALA A CA 1
ATOM 798 C C . ALA A 1 101 ? -15.211 4.775 2.327 1.00 28.97 101 ALA A C 1
ATOM 800 O O . ALA A 1 101 ? -15.077 5.061 1.143 1.00 28.97 101 ALA A O 1
ATOM 801 N N . ILE A 1 102 ? -14.210 4.246 3.041 1.00 41.59 102 ILE A N 1
ATOM 802 C CA . ILE A 1 102 ? -13.258 3.351 2.373 1.00 41.59 102 ILE A CA 1
ATOM 803 C C . ILE A 1 102 ? -14.056 2.072 2.130 1.00 41.59 102 ILE A C 1
ATOM 805 O O . ILE A 1 102 ? -14.163 1.191 2.986 1.00 41.59 102 ILE A O 1
ATOM 809 N N . SER A 1 103 ? -14.755 2.053 0.998 1.00 31.73 103 SER A N 1
ATOM 810 C CA . SER A 1 103 ? -15.521 0.908 0.532 1.00 31.73 103 SER A CA 1
ATOM 811 C C . SER A 1 103 ? -14.562 -0.105 -0.080 1.00 31.73 103 SER A C 1
ATOM 813 O O . SER A 1 103 ? -14.487 -0.243 -1.294 1.00 31.73 103 SER A O 1
ATOM 815 N N . THR A 1 104 ? -13.850 -0.858 0.751 1.00 37.78 104 THR A N 1
ATOM 816 C CA . THR A 1 104 ? -13.284 -2.143 0.327 1.00 37.78 104 THR A CA 1
ATOM 817 C C . THR A 1 104 ? -14.324 -3.228 0.587 1.00 37.78 104 THR A C 1
ATOM 819 O O . THR A 1 104 ? -14.170 -4.089 1.449 1.00 37.78 104 THR A O 1
ATOM 822 N N . GLN A 1 105 ? -15.442 -3.180 -0.142 1.00 35.22 105 GLN A N 1
ATOM 823 C CA . GLN A 1 105 ? -16.133 -4.436 -0.412 1.00 35.22 105 GLN A CA 1
ATOM 824 C C . GLN A 1 105 ? -15.240 -5.189 -1.399 1.00 35.22 105 GLN A C 1
ATOM 826 O O . GLN A 1 105 ? -14.992 -4.655 -2.483 1.00 35.22 105 GLN A O 1
ATOM 831 N N . PRO A 1 106 ? -14.730 -6.387 -1.065 1.00 39.91 106 PRO A N 1
ATOM 832 C CA . PRO A 1 106 ? -14.166 -7.259 -2.074 1.00 39.91 106 PRO A CA 1
ATOM 833 C C . PRO A 1 106 ? -15.328 -7.651 -2.984 1.00 39.91 106 PRO A C 1
ATOM 835 O O . PRO A 1 106 ? -16.087 -8.578 -2.695 1.00 39.91 106 PRO A O 1
ATOM 838 N N . THR A 1 107 ? -15.528 -6.899 -4.065 1.00 40.28 107 THR A N 1
ATOM 839 C CA . THR A 1 107 ? -16.328 -7.420 -5.164 1.00 40.28 107 THR A CA 1
ATOM 840 C C . THR A 1 107 ? -15.524 -8.591 -5.698 1.00 40.28 107 THR A C 1
ATOM 842 O O . THR A 1 107 ? -14.383 -8.450 -6.127 1.00 40.28 107 THR A O 1
ATOM 845 N N . LYS A 1 108 ? -16.073 -9.793 -5.530 1.00 41.53 108 LYS A N 1
ATOM 846 C CA . LYS A 1 108 ? -15.539 -10.998 -6.157 1.00 41.53 108 LYS A CA 1
ATOM 847 C C . LYS A 1 108 ? -15.307 -10.651 -7.636 1.00 41.53 108 LYS A C 1
ATOM 849 O O . LYS A 1 108 ? -16.225 -10.064 -8.208 1.00 41.53 108 LYS A O 1
ATOM 854 N N . PRO A 1 109 ? -14.144 -10.957 -8.234 1.00 48.22 109 PRO A N 1
ATOM 855 C CA . PRO A 1 109 ? -13.826 -10.492 -9.574 1.00 48.22 109 PRO A CA 1
ATOM 856 C C . PRO A 1 109 ? -14.898 -10.938 -10.562 1.00 48.22 109 PRO A C 1
ATOM 858 O O . PRO A 1 109 ? -15.010 -12.116 -10.899 1.00 48.22 109 PRO A O 1
ATOM 861 N N . VAL A 1 110 ? -15.719 -9.986 -10.996 1.00 53.62 110 VAL A N 1
ATOM 862 C CA . VAL A 1 110 ? -16.634 -10.162 -12.116 1.00 53.62 110 VAL A CA 1
ATOM 863 C C . VAL A 1 110 ? -15.916 -9.557 -13.306 1.00 53.62 110 VAL A C 1
ATOM 865 O O . VAL A 1 110 ? -15.552 -8.386 -13.282 1.00 53.62 110 VAL A O 1
ATOM 868 N N . ASN A 1 111 ? -15.669 -10.376 -14.324 1.00 73.38 111 ASN A N 1
ATOM 869 C CA . ASN A 1 111 ? -15.067 -9.941 -15.582 1.00 73.38 111 ASN A CA 1
ATOM 870 C C . ASN A 1 111 ? -13.665 -9.294 -15.479 1.00 73.38 111 ASN A C 1
ATOM 872 O O . ASN A 1 111 ? -13.280 -8.576 -16.387 1.00 73.38 111 ASN A O 1
ATOM 876 N N . GLY A 1 112 ? -12.895 -9.554 -14.411 1.00 78.06 112 GLY A N 1
ATOM 877 C CA . GLY A 1 112 ? -11.552 -8.979 -14.218 1.00 78.06 112 GLY A CA 1
ATOM 878 C C . GLY A 1 112 ? -11.495 -7.747 -13.306 1.00 78.06 112 GLY A C 1
ATOM 879 O O . GLY A 1 112 ? -10.405 -7.251 -13.028 1.00 78.06 112 GLY A O 1
ATOM 880 N N . GLN A 1 113 ? -12.626 -7.276 -12.772 1.00 83.62 113 GLN A N 1
ATOM 881 C CA . GLN A 1 113 ? -12.637 -6.204 -11.773 1.00 83.62 113 GLN A CA 1
ATOM 882 C C . GLN A 1 113 ? -11.932 -6.658 -10.480 1.00 83.62 113 GLN A C 1
ATOM 884 O O . GLN A 1 113 ? -12.327 -7.662 -9.892 1.00 83.62 113 GLN A O 1
ATOM 889 N N . LEU A 1 114 ? -10.900 -5.938 -10.029 1.00 80.88 114 LEU A N 1
ATOM 890 C CA . LEU A 1 114 ? -10.138 -6.267 -8.812 1.00 80.88 114 LEU A CA 1
ATOM 891 C C . LEU A 1 114 ? -10.642 -5.498 -7.578 1.00 80.88 114 LEU A C 1
ATOM 893 O O . LEU A 1 114 ? -10.552 -5.992 -6.454 1.00 80.88 114 LEU A O 1
ATOM 897 N N . SER A 1 115 ? -11.174 -4.291 -7.779 1.00 81.75 115 SER A N 1
ATOM 898 C CA . SER A 1 115 ? -11.759 -3.430 -6.740 1.00 81.75 115 SER A CA 1
ATOM 899 C C . SER A 1 115 ? -12.664 -2.358 -7.363 1.00 81.75 115 SER A C 1
ATOM 901 O O . SER A 1 115 ? -12.979 -2.445 -8.541 1.00 81.75 115 SER A O 1
ATOM 903 N N . ALA A 1 116 ? -13.113 -1.345 -6.616 1.00 79.50 116 ALA A N 1
ATOM 904 C CA . ALA A 1 116 ? -13.984 -0.300 -7.166 1.00 79.50 116 ALA A CA 1
ATOM 905 C C . ALA A 1 116 ? -13.310 0.530 -8.276 1.00 79.50 116 ALA A C 1
ATOM 907 O O . ALA A 1 116 ? -13.980 0.923 -9.228 1.00 79.50 116 ALA A O 1
ATOM 908 N N . HIS A 1 117 ? -12.001 0.768 -8.163 1.00 89.31 117 HIS A N 1
ATOM 909 C CA . HIS A 1 117 ? -11.253 1.648 -9.062 1.00 89.31 117 HIS A CA 1
ATOM 910 C C . HIS A 1 117 ? -10.217 0.928 -9.927 1.00 89.31 117 HIS A C 1
ATOM 912 O O . HIS A 1 117 ? -9.618 1.580 -10.773 1.00 89.31 117 HIS A O 1
ATOM 918 N N . PHE A 1 118 ? -10.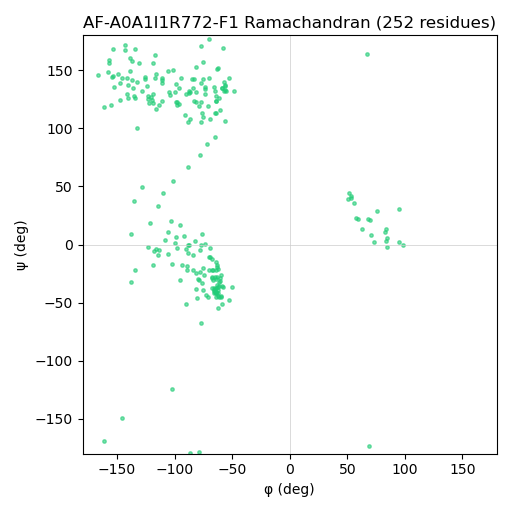006 -0.379 -9.731 1.00 90.19 118 PHE A N 1
ATOM 919 C CA . PHE A 1 118 ? -8.967 -1.129 -10.436 1.00 90.19 118 PHE A CA 1
ATOM 920 C C . PHE A 1 118 ? -9.505 -2.392 -11.107 1.00 90.19 118 PHE A C 1
ATOM 922 O O . PHE A 1 118 ? -10.184 -3.220 -10.490 1.00 90.19 118 PHE A O 1
ATOM 929 N N . HIS A 1 119 ? -9.130 -2.569 -12.368 1.00 91.62 119 HIS A N 1
ATOM 930 C CA . HIS A 1 119 ? -9.416 -3.716 -13.213 1.00 91.62 119 HIS A CA 1
ATOM 931 C C . HIS A 1 119 ? -8.114 -4.422 -13.617 1.00 91.62 119 HIS A C 1
ATOM 933 O O . HIS A 1 119 ? -7.095 -3.788 -13.885 1.00 91.62 119 HIS A O 1
ATOM 939 N N . SER A 1 120 ? -8.122 -5.753 -13.707 1.00 91.06 120 SER A N 1
ATOM 940 C CA . SER A 1 120 ? -6.914 -6.556 -13.943 1.00 91.06 120 SER A CA 1
ATOM 941 C C . SER A 1 120 ? -6.209 -6.235 -15.262 1.00 91.06 120 SER A C 1
ATOM 943 O O . SER A 1 120 ? -4.990 -6.357 -15.356 1.00 91.06 120 SER A O 1
ATOM 945 N N . SER A 1 121 ? -6.954 -5.784 -16.273 1.00 92.81 121 SER A N 1
ATOM 946 C CA . SER A 1 121 ? -6.396 -5.362 -17.565 1.00 92.81 121 SER A CA 1
ATOM 947 C C . SER A 1 121 ? -5.466 -4.153 -17.459 1.00 92.81 121 SER A C 1
ATOM 949 O O . SER A 1 121 ? -4.560 -4.023 -18.274 1.00 92.81 121 SER A O 1
ATOM 951 N N . GLU A 1 122 ? -5.658 -3.282 -16.466 1.00 95.81 122 GLU A N 1
ATOM 952 C CA . GLU A 1 122 ? -4.792 -2.115 -16.237 1.00 95.81 122 GLU A CA 1
ATOM 953 C C . GLU A 1 122 ? -3.382 -2.526 -15.804 1.00 95.81 122 GLU A C 1
ATOM 955 O O . GLU A 1 122 ? -2.422 -1.782 -15.994 1.00 95.81 122 GLU A O 1
ATOM 960 N N . PHE A 1 123 ? -3.252 -3.741 -15.267 1.00 96.94 123 PHE A N 1
ATOM 961 C CA . PHE A 1 123 ? -1.994 -4.303 -14.801 1.00 96.94 123 PHE A CA 1
ATOM 962 C C . PHE A 1 123 ? -1.367 -5.264 -15.809 1.00 96.94 123 PHE A C 1
ATOM 964 O O . PHE A 1 123 ? -0.328 -5.836 -15.504 1.00 96.94 123 PHE A O 1
ATOM 971 N N . ALA A 1 124 ? -1.963 -5.486 -16.982 1.00 95.50 124 ALA A N 1
ATOM 972 C CA . ALA A 1 124 ? -1.374 -6.374 -17.979 1.00 95.50 124 ALA A CA 1
ATOM 973 C C . ALA A 1 124 ? -0.019 -5.837 -18.470 1.00 95.50 124 ALA A C 1
ATOM 975 O O . ALA A 1 124 ? 0.222 -4.625 -18.512 1.00 95.50 124 ALA A O 1
ATOM 976 N N . CYS A 1 125 ? 0.869 -6.742 -18.882 1.00 93.88 125 CYS A N 1
ATOM 977 C CA . CYS A 1 125 ? 2.163 -6.353 -19.417 1.00 93.88 125 CYS A CA 1
ATOM 978 C C . CYS A 1 125 ? 1.977 -5.493 -20.665 1.00 93.88 125 CYS A C 1
ATOM 980 O O . CYS A 1 125 ? 1.498 -5.965 -21.692 1.00 93.88 125 CYS A O 1
ATOM 982 N N . LYS A 1 126 ? 2.411 -4.232 -20.599 1.00 91.62 126 LYS A N 1
ATOM 983 C CA . LYS A 1 126 ? 2.202 -3.260 -21.683 1.00 91.62 126 LYS A CA 1
ATOM 984 C C . LYS A 1 126 ? 2.811 -3.666 -23.022 1.00 91.62 126 LYS A C 1
ATOM 986 O O . LYS A 1 126 ? 2.336 -3.221 -24.059 1.00 91.62 126 LYS A O 1
ATOM 991 N N . ARG A 1 127 ? 3.863 -4.487 -23.006 1.00 89.25 127 ARG A N 1
ATOM 992 C CA . ARG A 1 127 ? 4.566 -4.900 -24.224 1.00 89.25 127 ARG A CA 1
ATOM 993 C C . ARG A 1 127 ? 3.857 -6.035 -24.960 1.00 89.25 127 ARG A C 1
ATOM 995 O O . ARG A 1 127 ? 3.751 -5.980 -26.178 1.00 89.25 127 ARG A O 1
ATOM 1002 N N . CYS A 1 128 ? 3.425 -7.069 -24.240 1.00 91.12 128 CYS A N 1
ATOM 1003 C CA . CYS A 1 128 ? 2.908 -8.305 -24.840 1.00 91.12 128 CYS A CA 1
ATOM 1004 C C . CYS A 1 128 ? 1.445 -8.608 -24.496 1.00 91.12 128 CYS A C 1
ATOM 1006 O O . CYS A 1 128 ? 0.890 -9.575 -25.005 1.00 91.12 128 CYS A O 1
ATOM 1008 N N . GLY A 1 129 ? 0.820 -7.822 -23.618 1.00 92.06 129 GLY A N 1
ATOM 1009 C CA . GLY A 1 129 ? -0.539 -8.052 -23.130 1.00 92.06 129 GLY A CA 1
ATOM 1010 C C . GLY A 1 129 ? -0.669 -9.211 -22.139 1.00 92.06 129 GLY A C 1
ATOM 1011 O O . GLY A 1 129 ? -1.782 -9.500 -21.706 1.00 92.06 129 GLY A O 1
ATOM 1012 N N . ALA A 1 130 ? 0.432 -9.874 -21.762 1.00 91.62 130 ALA A N 1
ATOM 1013 C CA . ALA A 1 130 ? 0.392 -10.983 -20.816 1.00 91.62 130 ALA A CA 1
ATOM 1014 C C . ALA A 1 130 ? -0.207 -10.541 -19.475 1.00 91.62 130 ALA A C 1
ATOM 1016 O O . ALA A 1 130 ? 0.147 -9.495 -18.924 1.00 91.62 130 ALA A O 1
ATOM 1017 N N . THR A 1 131 ? -1.110 -11.359 -18.947 1.00 91.19 131 THR A N 1
ATOM 1018 C CA . THR A 1 131 ? -1.773 -11.131 -17.663 1.00 91.19 131 THR A CA 1
ATOM 1019 C C . THR A 1 131 ? -1.152 -11.995 -16.577 1.00 91.19 131 THR A C 1
ATOM 1021 O O . THR A 1 131 ? -0.732 -13.122 -16.838 1.00 91.19 131 THR A O 1
ATOM 1024 N N . HIS A 1 132 ? -1.187 -11.512 -15.341 1.00 91.44 132 HIS A N 1
ATOM 1025 C CA . HIS A 1 132 ? -0.779 -12.270 -14.166 1.00 91.44 132 HIS A CA 1
ATOM 1026 C C . HIS A 1 132 ? -1.747 -12.017 -13.013 1.00 91.44 132 HIS A C 1
ATOM 1028 O O . HIS A 1 132 ? -2.474 -11.022 -13.020 1.00 91.44 132 HIS A O 1
ATOM 1034 N N . SER A 1 133 ? -1.763 -12.914 -12.025 1.00 88.50 133 SER A N 1
ATOM 1035 C CA . SER A 1 133 ? -2.488 -12.646 -10.784 1.00 88.50 133 SER A CA 1
ATOM 1036 C C . SER A 1 133 ? -1.838 -11.453 -10.092 1.00 88.50 133 SER A C 1
ATOM 1038 O O . SER A 1 133 ? -0.630 -11.457 -9.870 1.00 88.50 133 SER A O 1
ATOM 1040 N N . ILE A 1 134 ? -2.637 -10.449 -9.745 1.00 91.50 134 ILE A N 1
ATOM 1041 C CA . ILE A 1 134 ? -2.163 -9.282 -9.001 1.00 91.50 134 ILE A CA 1
ATOM 1042 C C . ILE A 1 134 ? -2.440 -9.505 -7.522 1.00 91.50 134 ILE A C 1
ATOM 1044 O O . ILE A 1 134 ? -3.519 -9.972 -7.152 1.00 91.50 134 ILE A O 1
ATOM 1048 N N . ASP A 1 135 ? -1.456 -9.207 -6.681 1.00 85.44 135 ASP A N 1
ATOM 1049 C CA . ASP A 1 135 ? -1.573 -9.386 -5.240 1.00 85.44 135 ASP A CA 1
ATOM 1050 C C . ASP A 1 135 ? -2.708 -8.518 -4.674 1.00 85.44 135 ASP A C 1
ATOM 1052 O O . ASP A 1 135 ? -2.762 -7.302 -4.872 1.00 85.44 135 ASP A O 1
ATOM 1056 N N . GLN A 1 136 ? -3.639 -9.143 -3.951 1.00 78.12 136 GLN A N 1
ATOM 1057 C CA . GLN A 1 136 ? -4.806 -8.438 -3.426 1.00 78.12 136 GLN A CA 1
ATOM 1058 C C . GLN A 1 136 ? -4.420 -7.365 -2.395 1.00 78.12 136 GLN A C 1
ATOM 1060 O O . GLN A 1 136 ? -5.126 -6.366 -2.262 1.00 78.12 136 GLN A O 1
ATOM 1065 N N . ASN A 1 137 ? -3.304 -7.524 -1.677 1.00 77.50 137 ASN A N 1
ATOM 1066 C CA . ASN A 1 137 ? -2.800 -6.513 -0.753 1.00 77.50 137 ASN A CA 1
ATOM 1067 C C . ASN A 1 137 ? -2.327 -5.261 -1.504 1.00 77.50 137 ASN A C 1
ATOM 1069 O O . ASN A 1 137 ? -2.590 -4.149 -1.046 1.00 77.50 137 ASN A O 1
ATOM 1073 N N . LEU A 1 138 ? -1.710 -5.421 -2.684 1.00 87.38 138 LEU A N 1
ATOM 1074 C CA . LEU A 1 138 ? -1.374 -4.289 -3.555 1.00 87.38 138 LEU A CA 1
ATOM 1075 C C . LEU A 1 138 ? -2.640 -3.510 -3.927 1.00 87.38 138 LEU A C 1
ATOM 1077 O O . LEU A 1 138 ? -2.708 -2.304 -3.695 1.00 87.38 138 LEU A O 1
ATOM 1081 N N . ILE A 1 139 ? -3.668 -4.204 -4.423 1.00 87.25 139 ILE A N 1
ATOM 1082 C CA . ILE A 1 139 ? -4.946 -3.584 -4.808 1.00 87.25 139 ILE A CA 1
ATOM 1083 C C . ILE A 1 139 ? -5.602 -2.879 -3.616 1.00 87.25 139 ILE A C 1
ATOM 1085 O O . ILE A 1 139 ? -6.018 -1.724 -3.715 1.00 87.25 139 ILE A O 1
ATOM 1089 N N . ASN A 1 140 ? -5.633 -3.530 -2.453 1.00 77.94 140 ASN A N 1
ATOM 1090 C CA . ASN A 1 140 ? -6.205 -2.951 -1.241 1.00 77.94 140 ASN A CA 1
ATOM 1091 C C . ASN A 1 140 ? -5.456 -1.686 -0.792 1.00 77.94 140 ASN A C 1
ATOM 1093 O O . ASN A 1 140 ? -6.084 -0.756 -0.284 1.00 77.94 140 ASN A O 1
ATOM 1097 N N . LYS A 1 141 ? -4.128 -1.630 -0.940 1.00 82.88 141 LYS A N 1
ATOM 1098 C CA . LYS A 1 141 ? -3.333 -0.442 -0.593 1.00 82.88 141 LYS A CA 1
ATOM 1099 C C . LYS A 1 141 ? -3.460 0.671 -1.631 1.00 82.88 141 LYS A C 1
ATOM 1101 O O . LYS A 1 141 ? -3.485 1.837 -1.245 1.00 82.88 141 LYS A O 1
ATOM 1106 N N . LEU A 1 142 ? -3.627 0.345 -2.911 1.00 92.19 142 LEU A N 1
ATOM 1107 C CA . LEU A 1 142 ? -3.931 1.331 -3.953 1.00 92.19 142 LEU A CA 1
ATOM 1108 C C . LEU A 1 142 ? -5.307 1.986 -3.741 1.00 92.19 142 LEU A C 1
ATOM 1110 O O . LEU A 1 142 ? -5.435 3.198 -3.884 1.00 92.19 142 LEU A O 1
ATOM 1114 N N . GLU A 1 143 ? -6.320 1.234 -3.306 1.00 85.69 143 GLU A N 1
ATOM 1115 C CA . GLU A 1 143 ? -7.635 1.783 -2.919 1.00 85.69 143 GLU A CA 1
ATOM 1116 C C . GLU A 1 143 ? -7.557 2.708 -1.693 1.00 85.69 143 GLU A C 1
ATOM 1118 O O . GLU A 1 143 ? -8.213 3.754 -1.614 1.00 85.69 143 GLU A O 1
ATOM 1123 N N . GLN A 1 144 ? -6.708 2.355 -0.727 1.00 79.38 144 GLN A N 1
ATOM 1124 C CA . GLN A 1 144 ? -6.427 3.227 0.411 1.00 79.38 144 GLN A CA 1
ATOM 1125 C C . GLN A 1 144 ? -5.704 4.495 -0.024 1.00 79.38 144 GLN A C 1
ATOM 1127 O O . GLN A 1 144 ? -6.027 5.566 0.478 1.00 79.38 144 GLN A O 1
ATOM 1132 N N . LEU A 1 145 ? -4.770 4.395 -0.969 1.00 89.56 145 LEU A N 1
ATOM 1133 C CA . LEU A 1 145 ? -4.068 5.545 -1.527 1.00 89.56 145 LEU A CA 1
ATOM 1134 C C . LEU A 1 145 ? -5.037 6.473 -2.260 1.00 89.56 145 LEU A C 1
ATOM 1136 O O . LEU A 1 14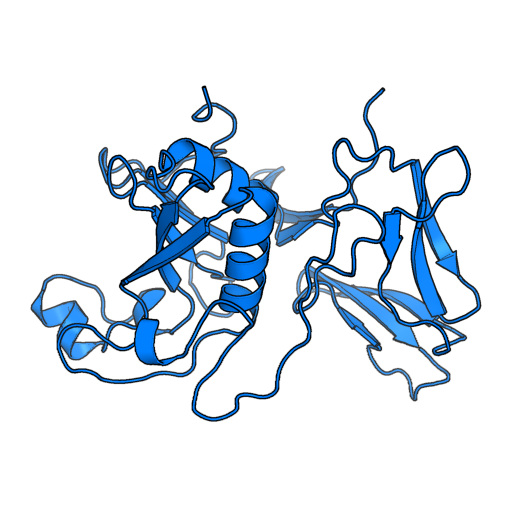5 ? -5.036 7.674 -1.992 1.00 89.56 145 LEU A O 1
ATOM 1140 N N . PHE A 1 146 ? -5.925 5.906 -3.084 1.00 91.06 146 PHE A N 1
ATOM 1141 C CA . PHE A 1 146 ? -7.006 6.630 -3.754 1.00 91.06 146 PHE A CA 1
ATOM 1142 C C . PHE A 1 146 ? -7.843 7.427 -2.748 1.00 91.06 146 PHE A C 1
ATOM 1144 O O . PHE A 1 146 ? -8.089 8.618 -2.934 1.00 91.06 146 PHE A O 1
ATOM 1151 N N . SER A 1 147 ? -8.234 6.785 -1.645 1.00 83.25 147 SER A N 1
ATOM 1152 C CA . SER A 1 147 ? -9.042 7.413 -0.598 1.00 83.25 147 SER A CA 1
ATOM 1153 C C . SER A 1 147 ? -8.256 8.460 0.206 1.00 83.25 147 SER A C 1
ATOM 1155 O O . SER A 1 147 ? -8.756 9.558 0.439 1.00 83.25 147 SER A O 1
ATOM 1157 N N . LYS A 1 148 ? -7.016 8.151 0.612 1.00 82.31 148 LYS A N 1
ATOM 1158 C CA . LYS A 1 148 ? -6.168 9.000 1.470 1.00 82.31 148 LYS A CA 1
ATOM 1159 C C . LYS A 1 148 ? -5.774 10.303 0.781 1.00 82.31 148 LYS A C 1
ATOM 1161 O O . LYS A 1 148 ? -5.734 11.340 1.434 1.00 82.31 148 LYS A O 1
ATOM 1166 N N . LEU A 1 149 ? -5.508 10.249 -0.521 1.00 88.44 149 LEU A N 1
ATOM 1167 C CA . LEU A 1 149 ? -5.181 11.417 -1.340 1.00 88.44 149 LEU A CA 1
ATOM 1168 C C . LEU A 1 149 ? -6.421 12.104 -1.927 1.00 88.44 149 LEU A C 1
ATOM 1170 O O . LEU A 1 149 ? -6.289 13.105 -2.627 1.00 88.44 149 LEU A O 1
ATOM 1174 N N . ASN A 1 150 ? -7.623 11.587 -1.642 1.00 88.50 150 ASN A N 1
ATOM 1175 C CA . ASN A 1 150 ? -8.878 12.059 -2.222 1.00 88.50 150 ASN A CA 1
ATOM 1176 C C . ASN A 1 150 ? -8.809 12.138 -3.762 1.00 88.50 150 ASN A C 1
ATOM 1178 O O . ASN A 1 150 ? -9.234 13.124 -4.371 1.00 88.50 150 ASN A O 1
ATOM 1182 N N . CYS A 1 151 ? -8.252 11.104 -4.395 1.00 92.38 151 CYS A N 1
ATOM 1183 C CA . CYS A 1 151 ? -7.997 11.083 -5.829 1.00 92.38 151 CYS A CA 1
ATOM 1184 C C . CYS A 1 151 ? -9.293 11.187 -6.652 1.00 92.38 151 CYS A C 1
ATOM 1186 O O . CYS A 1 151 ? -10.374 10.760 -6.230 1.00 92.38 151 CYS A O 1
ATOM 1188 N N . SER A 1 152 ? -9.192 11.735 -7.863 1.00 95.38 152 SER A N 1
ATOM 1189 C CA . SER A 1 152 ? -10.185 11.504 -8.923 1.00 95.38 152 SER A CA 1
ATOM 1190 C C . SER A 1 152 ? -9.934 10.179 -9.641 1.00 95.38 152 SER A C 1
ATOM 1192 O O . SER A 1 152 ? -10.883 9.476 -9.974 1.00 95.38 152 SER A O 1
ATOM 1194 N N . LYS A 1 153 ? -8.660 9.836 -9.859 1.00 96.50 153 LYS A N 1
ATOM 1195 C CA . LYS A 1 153 ? -8.194 8.596 -10.489 1.00 96.50 153 LYS A CA 1
ATOM 1196 C C . LYS A 1 153 ? -6.757 8.283 -10.078 1.00 96.50 153 LYS A C 1
ATOM 1198 O O . LYS A 1 153 ? -5.987 9.185 -9.742 1.00 96.50 153 LYS A O 1
ATOM 1203 N N . ILE A 1 154 ? -6.397 7.009 -10.159 1.00 98.25 154 ILE A N 1
ATOM 1204 C CA . ILE A 1 154 ? -5.013 6.537 -10.153 1.00 98.25 154 ILE A CA 1
ATOM 1205 C C . ILE A 1 154 ? -4.809 5.813 -11.480 1.00 98.25 154 ILE A C 1
ATOM 1207 O O . ILE A 1 154 ? -5.587 4.927 -11.813 1.00 98.25 154 ILE A O 1
ATOM 1211 N N . ILE A 1 155 ? -3.806 6.219 -12.253 1.00 98.12 155 ILE A N 1
ATOM 1212 C CA . ILE A 1 155 ? -3.469 5.583 -13.529 1.00 98.12 155 ILE A CA 1
ATOM 1213 C C . ILE A 1 155 ? -2.321 4.611 -13.290 1.00 98.12 155 ILE A C 1
ATOM 1215 O O . ILE A 1 155 ? -1.252 5.039 -12.861 1.00 98.12 155 ILE A O 1
ATOM 1219 N N . VAL A 1 156 ? -2.519 3.333 -13.621 1.00 98.06 156 VAL A N 1
ATOM 1220 C CA . VAL A 1 156 ? -1.446 2.329 -13.640 1.00 98.06 156 VAL A CA 1
ATOM 1221 C C . VAL A 1 156 ? -0.607 2.522 -14.905 1.00 98.06 156 VAL A C 1
ATOM 1223 O O . VAL A 1 156 ? -1.023 2.216 -16.027 1.00 98.06 156 VAL A O 1
ATOM 1226 N N . THR A 1 157 ? 0.590 3.085 -14.751 1.00 96.69 157 THR A N 1
ATOM 1227 C CA . THR A 1 157 ? 1.523 3.307 -15.863 1.00 96.69 157 THR A CA 1
ATOM 1228 C C . THR A 1 157 ? 2.357 2.069 -16.165 1.00 96.69 157 THR A C 1
ATOM 1230 O O . THR A 1 157 ? 2.813 1.927 -17.299 1.00 96.69 157 THR A O 1
ATOM 1233 N N . SER A 1 158 ? 2.508 1.142 -15.223 1.00 95.62 158 SER A N 1
ATOM 1234 C CA . SER A 1 158 ? 3.146 -0.157 -15.448 1.00 95.62 158 SER A CA 1
ATOM 1235 C C . SER A 1 158 ? 2.744 -1.121 -14.328 1.00 95.62 158 SER A C 1
ATOM 1237 O O . SER A 1 158 ? 2.982 -0.853 -13.160 1.00 95.62 158 SER A O 1
ATOM 1239 N N . GLY A 1 159 ? 2.064 -2.219 -14.670 1.00 95.75 159 GLY A N 1
ATOM 1240 C CA . GLY A 1 159 ? 1.645 -3.257 -13.720 1.00 95.75 159 GLY A CA 1
ATOM 1241 C C . GLY A 1 159 ? 2.555 -4.479 -13.789 1.00 95.75 159 GLY A C 1
ATOM 1242 O O . GLY A 1 159 ? 3.771 -4.364 -13.678 1.00 95.75 159 GLY A O 1
ATOM 1243 N N . TYR A 1 160 ? 1.991 -5.659 -14.028 1.00 95.94 160 TYR A N 1
ATOM 1244 C CA . TYR A 1 160 ? 2.770 -6.864 -14.293 1.00 95.94 160 TYR A CA 1
ATOM 1245 C C . TYR A 1 160 ? 3.717 -6.665 -15.481 1.00 95.94 160 TYR A C 1
ATOM 1247 O O . TYR A 1 160 ? 3.336 -6.142 -16.530 1.00 95.94 160 TYR A O 1
ATOM 1255 N N . ARG A 1 161 ? 4.957 -7.134 -15.338 1.00 94.38 161 ARG A N 1
ATOM 1256 C CA . ARG A 1 161 ? 5.906 -7.241 -16.448 1.00 94.38 161 ARG A CA 1
ATOM 1257 C C . ARG A 1 161 ? 6.175 -8.710 -16.708 1.00 94.38 161 ARG A C 1
ATOM 1259 O O . ARG A 1 161 ? 6.670 -9.404 -15.831 1.00 94.38 161 ARG A O 1
ATOM 1266 N N . ASP A 1 162 ? 5.865 -9.177 -17.912 1.00 92.62 162 ASP A N 1
ATOM 1267 C CA . ASP A 1 162 ? 6.298 -10.503 -18.338 1.00 92.62 162 ASP A CA 1
ATOM 1268 C C . ASP A 1 162 ? 7.839 -10.590 -18.241 1.00 92.62 162 ASP A C 1
ATOM 1270 O O . ASP A 1 162 ? 8.516 -9.651 -18.682 1.00 92.62 162 ASP A O 1
ATOM 1274 N N . PRO A 1 163 ? 8.415 -11.649 -17.639 1.00 91.00 163 PRO A N 1
ATOM 1275 C CA . PRO A 1 163 ? 9.851 -11.720 -17.380 1.00 91.00 163 PRO A CA 1
ATOM 1276 C C . PRO A 1 163 ? 10.718 -11.588 -18.633 1.00 91.00 163 PRO A C 1
ATOM 1278 O O . PRO A 1 163 ? 11.771 -10.948 -18.579 1.00 91.00 163 PRO A O 1
ATOM 1281 N N . ASP A 1 164 ? 10.279 -12.145 -19.762 1.00 89.06 164 ASP A N 1
ATOM 1282 C CA . ASP A 1 164 ? 11.032 -12.082 -21.015 1.00 89.06 164 ASP A CA 1
ATOM 1283 C C . ASP A 1 164 ? 10.923 -10.684 -21.636 1.00 89.06 164 ASP A C 1
ATOM 1285 O O . ASP A 1 164 ? 11.920 -10.110 -22.084 1.00 89.06 164 ASP A O 1
ATOM 1289 N N . CYS A 1 165 ? 9.738 -10.073 -21.565 1.00 85.38 165 CYS A N 1
ATOM 1290 C CA . CYS A 1 165 ? 9.534 -8.683 -21.968 1.00 85.38 165 CYS A CA 1
ATOM 1291 C C . CYS A 1 165 ? 10.352 -7.690 -21.133 1.00 85.38 165 CYS A C 1
ATOM 1293 O O . CYS A 1 165 ? 10.866 -6.724 -21.704 1.00 85.38 165 CYS A O 1
ATOM 1295 N N . SER A 1 166 ? 10.455 -7.929 -19.818 1.00 84.81 166 SER A N 1
ATOM 1296 C CA . SER A 1 166 ? 11.208 -7.119 -18.851 1.00 84.81 166 SER A CA 1
ATOM 1297 C C . SER A 1 166 ? 12.697 -7.114 -19.193 1.00 84.81 166 SER A C 1
ATOM 1299 O O . SER A 1 166 ? 13.277 -6.058 -19.444 1.00 84.81 166 SER A O 1
ATOM 1301 N N . VAL A 1 167 ? 13.308 -8.297 -19.313 1.00 87.50 167 VAL A N 1
ATOM 1302 C CA . VAL A 1 167 ? 14.741 -8.431 -19.632 1.00 87.50 167 VAL A CA 1
ATOM 1303 C C . VAL A 1 167 ? 15.073 -7.828 -20.997 1.00 87.50 167 VAL A C 1
ATOM 1305 O O . VAL A 1 167 ? 16.109 -7.186 -21.161 1.00 87.50 167 VAL A O 1
ATOM 1308 N N . ALA A 1 168 ? 14.169 -7.945 -21.969 1.00 80.69 168 ALA A N 1
ATOM 1309 C CA . ALA A 1 168 ? 14.368 -7.398 -23.305 1.00 80.69 168 ALA A CA 1
ATOM 1310 C C . ALA A 1 168 ? 14.337 -5.854 -23.383 1.00 80.69 168 ALA A C 1
ATOM 1312 O O . ALA A 1 168 ? 14.540 -5.316 -24.470 1.00 80.69 168 ALA A O 1
ATOM 1313 N N . VAL A 1 169 ? 14.072 -5.141 -22.282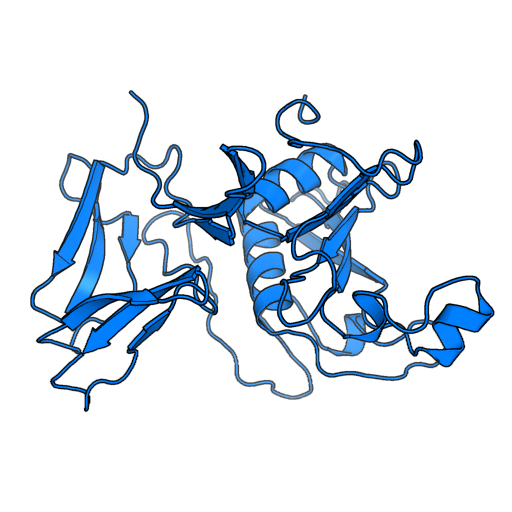 1.00 79.31 169 VAL A N 1
ATOM 1314 C CA . VAL A 1 169 ? 14.236 -3.675 -22.167 1.00 79.31 169 VAL A CA 1
ATOM 1315 C C . VAL A 1 169 ? 15.209 -3.275 -21.049 1.00 79.31 169 VAL A C 1
ATOM 1317 O O . VAL A 1 169 ? 15.199 -2.132 -20.606 1.00 79.31 169 VAL A O 1
ATOM 1320 N N . GLY A 1 170 ? 16.051 -4.205 -20.585 1.00 79.25 170 GLY A N 1
ATOM 1321 C CA . GLY A 1 170 ? 17.019 -3.960 -19.509 1.00 79.25 170 GLY A CA 1
ATOM 1322 C C . GLY A 1 170 ? 16.444 -4.081 -18.093 1.00 79.25 170 GLY A C 1
ATOM 1323 O O . GLY A 1 170 ? 17.113 -3.712 -17.133 1.00 79.25 170 GLY A O 1
ATOM 1324 N N . GLY A 1 171 ? 15.221 -4.598 -17.953 1.00 81.81 171 GLY A N 1
ATOM 1325 C CA . GLY A 1 171 ? 14.618 -4.932 -16.666 1.00 81.81 171 GLY A CA 1
ATOM 1326 C C . GLY A 1 171 ? 15.117 -6.263 -16.094 1.00 81.81 171 GLY A C 1
ATOM 1327 O O . GLY A 1 171 ? 15.945 -6.964 -16.678 1.00 81.81 171 GLY A O 1
ATOM 1328 N N . TYR A 1 172 ? 14.580 -6.639 -14.935 1.00 83.88 172 TYR A N 1
ATOM 1329 C CA . TYR A 1 172 ? 14.974 -7.854 -14.223 1.00 83.88 172 TYR A CA 1
ATOM 1330 C C . TYR A 1 172 ? 13.906 -8.941 -14.342 1.00 83.88 172 TYR A C 1
ATOM 1332 O O . TYR A 1 172 ? 12.710 -8.662 -14.404 1.00 83.88 172 TYR A O 1
ATOM 1340 N N . ARG A 1 173 ? 14.347 -10.205 -14.329 1.00 84.88 173 ARG A N 1
ATOM 1341 C CA . ARG A 1 173 ? 13.469 -11.383 -14.460 1.00 84.88 173 ARG A CA 1
ATOM 1342 C C . ARG A 1 173 ? 12.668 -11.713 -13.195 1.00 84.88 173 ARG A C 1
ATOM 1344 O O . ARG A 1 173 ? 11.698 -12.451 -13.271 1.00 84.88 173 ARG A O 1
ATOM 1351 N N . ASN A 1 174 ? 13.132 -11.219 -12.048 1.00 83.56 174 ASN A N 1
ATOM 1352 C CA . ASN A 1 174 ? 12.677 -11.595 -10.707 1.00 83.56 174 ASN A CA 1
ATOM 1353 C C . ASN A 1 174 ? 12.464 -10.356 -9.815 1.00 83.56 174 ASN A C 1
ATOM 1355 O O . ASN A 1 174 ? 12.808 -10.373 -8.631 1.00 83.56 174 ASN A O 1
ATOM 1359 N N . ASP A 1 175 ? 11.960 -9.270 -10.399 1.00 88.50 175 ASP A N 1
ATOM 1360 C CA . ASP A 1 175 ? 11.578 -8.057 -9.671 1.00 88.50 175 ASP A CA 1
ATOM 1361 C C . ASP A 1 175 ? 10.132 -8.117 -9.138 1.00 88.50 175 ASP A C 1
ATOM 1363 O O . ASP A 1 175 ? 9.406 -9.100 -9.297 1.00 88.50 175 ASP A O 1
ATOM 1367 N N . ALA A 1 176 ? 9.701 -7.047 -8.474 1.00 91.50 176 ALA A N 1
ATOM 1368 C CA . ALA A 1 176 ? 8.367 -6.955 -7.896 1.00 91.50 176 ALA A CA 1
ATOM 1369 C C . ALA A 1 176 ? 7.244 -6.932 -8.967 1.00 91.50 176 ALA A C 1
ATOM 1371 O O . ALA A 1 176 ? 6.161 -7.478 -8.741 1.00 91.50 176 ALA A O 1
ATOM 1372 N N . HIS A 1 177 ? 7.503 -6.396 -10.166 1.00 94.50 177 HIS A N 1
ATOM 1373 C CA . HIS A 1 177 ? 6.526 -6.372 -11.264 1.00 94.50 177 HIS A CA 1
ATOM 1374 C C . HIS A 1 177 ? 6.325 -7.746 -11.895 1.00 94.50 177 HIS A C 1
ATOM 1376 O O . HIS A 1 177 ? 5.190 -8.155 -12.130 1.00 94.50 177 HIS A O 1
ATOM 1382 N N . THR A 1 178 ? 7.407 -8.488 -12.131 1.00 93.25 178 THR A N 1
ATOM 1383 C CA . THR A 1 178 ? 7.372 -9.866 -12.657 1.00 93.25 178 THR A CA 1
ATOM 1384 C C . THR A 1 178 ? 6.686 -10.854 -11.714 1.00 93.25 178 THR A C 1
ATOM 1386 O O . THR A 1 178 ? 6.294 -11.938 -12.137 1.00 93.25 178 THR A O 1
ATOM 1389 N N . ARG A 1 179 ? 6.487 -10.473 -10.447 1.00 91.88 179 ARG A N 1
ATOM 1390 C CA . ARG A 1 179 ? 5.753 -11.241 -9.431 1.00 91.88 179 ARG A CA 1
ATOM 1391 C C . ARG A 1 179 ? 4.299 -10.794 -9.235 1.00 91.88 179 ARG A C 1
ATOM 1393 O O . ARG A 1 179 ? 3.606 -11.385 -8.418 1.00 91.88 179 ARG A O 1
ATOM 1400 N N . GLY A 1 180 ? 3.843 -9.745 -9.927 1.00 93.94 180 GLY A N 1
ATOM 1401 C CA . GLY A 1 180 ? 2.487 -9.200 -9.759 1.00 93.94 180 GLY A CA 1
ATOM 1402 C C . GLY A 1 180 ? 2.233 -8.524 -8.406 1.00 93.94 180 GLY A C 1
ATOM 1403 O O . GLY A 1 180 ? 1.080 -8.400 -7.996 1.00 93.94 180 GLY A O 1
ATOM 1404 N N . ILE A 1 181 ? 3.291 -8.093 -7.709 1.00 93.31 181 ILE A N 1
ATOM 1405 C CA . ILE A 1 181 ? 3.207 -7.439 -6.390 1.00 93.31 181 ILE A CA 1
ATOM 1406 C C . ILE A 1 181 ? 3.515 -5.934 -6.447 1.00 93.31 181 ILE A C 1
ATOM 1408 O O . ILE A 1 181 ? 3.554 -5.295 -5.397 1.00 93.31 181 ILE A O 1
ATOM 1412 N N . ALA A 1 182 ? 3.741 -5.379 -7.643 1.00 96.56 182 ALA A N 1
ATOM 1413 C CA . ALA A 1 182 ? 4.087 -3.976 -7.862 1.00 96.56 182 ALA A CA 1
ATOM 1414 C C . ALA A 1 182 ? 3.231 -3.303 -8.935 1.00 96.56 182 ALA A C 1
ATOM 1416 O O . ALA A 1 182 ? 2.722 -3.956 -9.852 1.00 96.56 182 ALA A O 1
ATOM 1417 N N . ALA A 1 183 ? 3.141 -1.982 -8.837 1.00 98.19 183 ALA A N 1
ATOM 1418 C CA . ALA A 1 183 ? 2.628 -1.107 -9.871 1.00 98.19 183 ALA A CA 1
ATOM 1419 C C . ALA A 1 183 ? 3.348 0.245 -9.841 1.00 98.19 183 ALA A C 1
ATOM 1421 O O . ALA A 1 183 ? 3.542 0.835 -8.781 1.00 98.19 183 ALA A O 1
ATOM 1422 N N . ASP A 1 184 ? 3.660 0.756 -11.023 1.00 98.38 184 ASP A N 1
ATOM 1423 C CA . ASP A 1 184 ? 4.026 2.146 -11.236 1.00 98.38 184 ASP A CA 1
ATOM 1424 C C . ASP A 1 184 ? 2.735 2.913 -11.524 1.00 98.38 184 ASP A C 1
ATOM 1426 O O . ASP A 1 184 ? 1.913 2.482 -12.348 1.00 98.38 184 ASP A O 1
ATOM 1430 N N . VAL A 1 185 ? 2.517 4.019 -10.817 1.00 98.62 185 VAL A N 1
ATOM 1431 C CA . VAL A 1 185 ? 1.252 4.758 -10.870 1.00 98.62 185 VAL A CA 1
ATOM 1432 C C . VAL A 1 185 ? 1.449 6.267 -10.933 1.00 98.62 185 VAL A C 1
ATOM 1434 O O . VAL A 1 185 ? 2.464 6.796 -10.490 1.00 98.62 185 VAL A O 1
ATOM 1437 N N . ILE A 1 186 ? 0.428 6.964 -11.436 1.00 98.62 186 ILE A N 1
ATOM 1438 C CA . ILE A 1 186 ? 0.267 8.419 -11.311 1.00 98.62 186 ILE A CA 1
ATOM 1439 C C . ILE A 1 186 ? -1.081 8.698 -10.642 1.00 98.62 186 ILE A C 1
ATOM 1441 O O . ILE A 1 186 ? -2.126 8.239 -11.112 1.00 98.62 186 ILE A O 1
ATOM 1445 N N . CYS A 1 187 ? -1.068 9.459 -9.547 1.00 98.50 187 CYS A N 1
ATOM 1446 C CA . CYS A 1 187 ? -2.275 9.856 -8.817 1.00 98.50 187 CYS A CA 1
ATOM 1447 C C . CYS A 1 187 ? -2.761 11.235 -9.279 1.00 98.50 187 CYS A C 1
ATOM 1449 O O . CYS A 1 187 ? -1.944 12.116 -9.531 1.00 98.50 187 CYS A O 1
ATOM 1451 N N . TYR A 1 188 ? -4.078 11.440 -9.353 1.00 98.44 188 TYR A N 1
ATOM 1452 C CA . TYR A 1 188 ? -4.681 12.713 -9.767 1.00 98.44 188 TYR A CA 1
ATOM 1453 C C . TYR A 1 188 ? -5.641 13.248 -8.706 1.00 98.44 188 TYR A C 1
ATOM 1455 O O . TYR A 1 188 ? -6.473 12.498 -8.194 1.00 98.44 188 TYR A O 1
ATOM 1463 N N . ASP A 1 189 ? -5.574 14.548 -8.419 1.00 96.81 189 ASP A N 1
ATOM 1464 C CA . ASP A 1 189 ? -6.479 15.234 -7.490 1.00 96.81 189 ASP A CA 1
ATOM 1465 C C . ASP A 1 189 ? -7.913 15.356 -8.053 1.00 96.81 189 ASP A C 1
ATOM 1467 O O . ASP A 1 189 ? -8.195 14.966 -9.191 1.00 96.81 189 ASP A O 1
ATOM 1471 N N . LYS A 1 190 ? -8.854 15.908 -7.273 1.00 94.19 190 LYS A N 1
ATOM 1472 C CA . LYS A 1 190 ? -10.249 16.115 -7.719 1.00 94.19 190 LYS A CA 1
ATOM 1473 C C . LYS A 1 190 ? -10.408 17.080 -8.895 1.00 94.19 190 LYS A C 1
ATOM 1475 O O . LYS A 1 190 ? -11.433 17.020 -9.567 1.00 94.19 190 LYS A O 1
ATOM 1480 N N . ASN A 1 191 ? -9.416 17.923 -9.152 1.00 96.38 191 ASN A N 1
ATOM 1481 C CA . ASN A 1 191 ? -9.404 18.858 -10.273 1.00 96.38 191 ASN A CA 1
ATOM 1482 C C . ASN A 1 191 ? -8.772 18.240 -11.533 1.00 96.38 191 ASN A C 1
ATOM 1484 O O . ASN A 1 191 ? -8.768 18.870 -12.586 1.00 96.38 191 ASN A O 1
ATOM 1488 N N . GLY A 1 192 ? -8.259 17.009 -11.442 1.00 95.56 192 GLY A N 1
ATOM 1489 C CA . GLY A 1 192 ? -7.612 16.307 -12.545 1.00 95.56 192 GLY A CA 1
ATOM 1490 C C . GLY A 1 192 ? -6.137 16.662 -12.733 1.00 95.56 192 GLY A C 1
ATOM 1491 O O . GLY A 1 192 ? -5.573 16.293 -13.762 1.00 95.56 192 GLY A O 1
ATOM 1492 N N . ASN A 1 193 ? -5.499 17.330 -11.767 1.00 97.94 193 ASN A N 1
ATOM 1493 C CA . ASN A 1 193 ? -4.062 17.601 -11.800 1.00 97.94 193 ASN A CA 1
ATOM 1494 C C . ASN A 1 193 ? -3.277 16.410 -11.235 1.00 97.94 193 ASN A C 1
ATOM 1496 O O . ASN A 1 193 ? -3.728 15.800 -10.260 1.00 97.94 193 ASN A O 1
ATOM 1500 N N . PRO A 1 194 ? -2.105 16.069 -11.803 1.00 98.00 194 PRO A N 1
ATOM 1501 C CA . PRO A 1 194 ? -1.252 15.039 -11.231 1.00 98.00 194 PRO A CA 1
ATOM 1502 C C . PRO A 1 194 ? -0.708 15.491 -9.868 1.00 98.00 194 PRO A C 1
ATOM 1504 O O . PRO A 1 194 ? -0.277 16.632 -9.694 1.00 98.00 194 PRO A O 1
ATOM 1507 N N . ILE A 1 195 ? -0.736 14.585 -8.895 1.00 97.81 195 ILE A N 1
ATOM 1508 C CA . ILE A 1 195 ? -0.197 14.794 -7.550 1.00 97.81 195 ILE A CA 1
ATOM 1509 C C . ILE A 1 195 ? 1.306 14.500 -7.593 1.00 97.81 195 ILE A C 1
ATOM 1511 O O . ILE A 1 195 ? 1.719 13.494 -8.168 1.00 97.81 195 ILE A O 1
ATOM 1515 N N . ALA A 1 196 ? 2.119 15.370 -6.987 1.00 97.31 196 ALA A N 1
ATOM 1516 C CA . ALA A 1 196 ? 3.571 15.200 -6.926 1.00 97.31 196 ALA A CA 1
ATOM 1517 C C . ALA A 1 196 ? 3.955 13.857 -6.285 1.00 97.31 196 ALA A C 1
ATOM 1519 O O . ALA A 1 196 ? 3.368 13.458 -5.270 1.00 97.31 196 ALA A O 1
ATOM 1520 N N . CYS A 1 197 ? 4.943 13.166 -6.856 1.00 95.81 197 CYS A N 1
ATOM 1521 C CA . CYS A 1 197 ? 5.309 11.820 -6.416 1.00 95.81 197 CYS A CA 1
ATOM 1522 C C . CYS A 1 197 ? 5.763 11.789 -4.948 1.00 95.81 197 CYS A C 1
ATOM 1524 O O . CYS A 1 197 ? 5.470 10.824 -4.252 1.00 95.81 197 CYS A O 1
ATOM 1526 N N . GLU A 1 198 ? 6.374 12.855 -4.424 1.00 95.44 198 GLU A N 1
ATOM 1527 C CA . GLU A 1 198 ? 6.766 12.964 -3.016 1.00 95.44 198 GLU A CA 1
ATOM 1528 C C . GLU A 1 198 ? 5.561 12.950 -2.066 1.00 95.44 198 GLU A C 1
ATOM 1530 O O . GLU A 1 198 ? 5.582 12.290 -1.023 1.00 95.44 198 GLU A O 1
ATOM 1535 N N . THR A 1 199 ? 4.483 13.649 -2.436 1.00 95.69 199 THR A N 1
ATOM 1536 C CA . THR A 1 199 ? 3.219 13.640 -1.689 1.00 95.69 199 THR A CA 1
ATOM 1537 C C . THR A 1 199 ? 2.605 12.243 -1.707 1.00 95.69 199 THR A C 1
ATOM 1539 O O . THR A 1 199 ? 2.137 11.756 -0.673 1.00 95.69 199 THR A O 1
ATOM 1542 N N . VAL A 1 200 ? 2.643 11.573 -2.864 1.00 97.31 200 VAL A N 1
ATOM 1543 C CA . VAL A 1 200 ? 2.154 10.196 -3.006 1.00 97.31 200 VAL A CA 1
ATOM 1544 C C . VAL A 1 200 ? 3.006 9.221 -2.189 1.00 97.31 200 VAL A C 1
ATOM 1546 O O . VAL A 1 200 ? 2.449 8.376 -1.493 1.00 97.31 200 VAL A O 1
ATOM 1549 N N . ALA A 1 201 ? 4.332 9.369 -2.197 1.00 95.56 201 ALA A N 1
ATOM 1550 C CA . ALA A 1 201 ? 5.273 8.523 -1.467 1.00 95.56 201 ALA A CA 1
ATOM 1551 C C . ALA A 1 201 ? 5.061 8.606 0.041 1.00 95.56 201 ALA A C 1
ATOM 1553 O O . ALA A 1 201 ? 4.989 7.581 0.718 1.00 95.56 201 ALA A O 1
ATOM 1554 N N . TRP A 1 202 ? 4.873 9.817 0.567 1.00 90.94 202 TRP A N 1
ATOM 1555 C CA . TRP A 1 202 ? 4.542 9.995 1.975 1.00 90.94 202 TRP A CA 1
ATOM 1556 C C . TRP A 1 202 ? 3.211 9.325 2.337 1.00 90.94 202 TRP A C 1
ATOM 1558 O O . TRP A 1 202 ? 3.119 8.613 3.338 1.00 90.94 202 TRP A O 1
ATOM 1568 N N . ALA A 1 203 ? 2.175 9.497 1.512 1.00 87.12 203 ALA A N 1
ATOM 1569 C CA . ALA A 1 203 ? 0.893 8.835 1.733 1.00 87.12 203 ALA A CA 1
ATOM 1570 C C . ALA A 1 203 ? 1.019 7.302 1.682 1.00 87.12 203 ALA A C 1
ATOM 1572 O O . ALA A 1 203 ? 0.452 6.620 2.539 1.00 87.12 203 ALA A O 1
ATOM 1573 N N . ALA A 1 204 ? 1.790 6.775 0.731 1.00 89.19 204 ALA A N 1
ATOM 1574 C CA . ALA A 1 204 ? 2.067 5.354 0.573 1.00 89.19 204 ALA A CA 1
ATOM 1575 C C . ALA A 1 204 ? 2.849 4.771 1.763 1.00 89.19 204 ALA A C 1
ATOM 1577 O O . ALA A 1 204 ? 2.488 3.707 2.269 1.00 89.19 204 ALA A O 1
ATOM 1578 N N . GLU A 1 205 ? 3.845 5.487 2.288 1.00 84.50 205 GLU A N 1
ATOM 1579 C CA . GLU A 1 205 ? 4.564 5.096 3.506 1.00 84.50 205 GLU A CA 1
ATOM 1580 C C . GLU A 1 205 ? 3.605 4.983 4.696 1.00 84.50 205 GLU A C 1
ATOM 1582 O O . GLU A 1 205 ? 3.639 3.995 5.424 1.00 84.50 205 GLU A O 1
ATOM 1587 N N . GLN A 1 206 ? 2.690 5.943 4.871 1.00 77.50 206 GLN A N 1
ATOM 1588 C CA . GLN A 1 206 ? 1.697 5.901 5.954 1.00 77.50 206 GLN A CA 1
ATOM 1589 C C . GLN A 1 206 ? 0.664 4.775 5.790 1.00 77.50 206 GLN A C 1
ATOM 1591 O O . GLN A 1 206 ? 0.109 4.291 6.777 1.00 77.50 206 GLN A O 1
ATOM 1596 N N . ILE A 1 207 ? 0.384 4.365 4.552 1.00 74.75 207 ILE A N 1
ATOM 1597 C CA . ILE A 1 207 ? -0.460 3.200 4.248 1.00 74.75 207 ILE A CA 1
ATOM 1598 C C . ILE A 1 207 ? 0.299 1.892 4.520 1.00 74.75 207 ILE A C 1
ATOM 1600 O O . ILE A 1 207 ? -0.318 0.882 4.858 1.00 74.75 207 ILE A O 1
ATOM 1604 N N . GLY A 1 208 ? 1.629 1.923 4.438 1.00 74.19 208 GLY A N 1
ATOM 1605 C CA . GLY A 1 208 ? 2.507 0.790 4.698 1.00 74.19 208 GLY A CA 1
ATOM 1606 C C . GLY A 1 208 ? 2.894 0.020 3.443 1.00 74.19 208 GLY A C 1
ATOM 1607 O O . GLY A 1 208 ? 3.068 -1.196 3.507 1.00 74.19 208 GLY A O 1
ATOM 1608 N N . PHE A 1 209 ? 2.986 0.673 2.280 1.00 84.62 209 PHE A N 1
ATOM 1609 C CA . PHE A 1 209 ? 3.692 0.077 1.141 1.00 84.62 209 PHE A CA 1
ATOM 1610 C C . PHE A 1 209 ? 5.127 -0.255 1.563 1.00 84.62 209 PHE A C 1
ATOM 1612 O O . PHE A 1 209 ? 5.786 0.547 2.224 1.00 84.62 209 PHE A O 1
ATOM 1619 N N . SER A 1 210 ? 5.587 -1.459 1.240 1.00 83.69 210 SER A N 1
ATOM 1620 C CA . SER A 1 210 ? 6.908 -1.938 1.654 1.00 83.69 210 SER A CA 1
ATOM 1621 C C . SER A 1 210 ? 7.974 -1.683 0.596 1.00 83.69 210 SER A C 1
ATOM 1623 O O . SER A 1 210 ? 9.159 -1.679 0.929 1.00 83.69 210 SER A O 1
ATOM 1625 N N . GLY A 1 211 ? 7.570 -1.418 -0.645 1.00 91.19 211 GLY A N 1
ATOM 1626 C CA . GLY A 1 211 ? 8.431 -0.849 -1.666 1.00 91.19 211 GLY A CA 1
ATOM 1627 C C . GLY A 1 211 ? 7.861 0.450 -2.227 1.00 91.19 211 GLY A C 1
ATOM 1628 O O . GLY A 1 211 ? 6.689 0.496 -2.602 1.00 91.19 211 GLY A O 1
ATOM 1629 N N . ILE A 1 212 ? 8.670 1.510 -2.241 1.00 95.56 212 ILE A N 1
ATOM 1630 C CA . ILE A 1 212 ? 8.303 2.837 -2.754 1.00 95.56 212 ILE A CA 1
ATOM 1631 C C . ILE A 1 212 ? 9.501 3.427 -3.502 1.00 95.56 212 ILE A C 1
ATOM 1633 O O . ILE A 1 212 ? 10.579 3.545 -2.925 1.00 95.56 212 ILE A O 1
ATOM 1637 N N . GLY A 1 213 ? 9.315 3.839 -4.754 1.00 96.88 213 GLY A N 1
ATOM 1638 C CA . GLY A 1 213 ? 10.370 4.440 -5.576 1.00 96.88 213 GLY A CA 1
ATOM 1639 C C . GLY A 1 213 ? 9.892 5.693 -6.300 1.00 96.88 213 GLY A C 1
ATOM 1640 O O . GLY A 1 213 ? 8.889 5.643 -7.005 1.00 96.88 213 GLY A O 1
ATOM 1641 N N . LEU A 1 214 ? 10.587 6.822 -6.147 1.00 97.06 214 LEU A N 1
ATOM 1642 C CA . LEU A 1 214 ? 10.283 8.037 -6.917 1.00 97.06 214 LEU A CA 1
ATOM 1643 C C . LEU A 1 214 ? 10.824 7.875 -8.344 1.00 97.06 214 LEU A C 1
ATOM 1645 O O . LEU A 1 214 ? 12.039 7.809 -8.515 1.00 97.06 214 LEU A O 1
ATOM 1649 N N . ILE A 1 215 ? 9.941 7.804 -9.346 1.00 96.50 215 ILE A N 1
ATOM 1650 C CA . ILE A 1 215 ? 10.323 7.551 -10.749 1.00 96.50 215 ILE A CA 1
ATOM 1651 C C . ILE A 1 215 ? 10.602 8.870 -11.475 1.00 96.50 215 ILE A C 1
ATOM 1653 O O . ILE A 1 215 ? 11.649 9.043 -12.090 1.00 96.50 215 ILE A O 1
ATOM 1657 N N . ASP A 1 216 ? 9.667 9.819 -11.397 1.00 95.75 216 ASP A N 1
ATOM 1658 C CA . ASP A 1 216 ? 9.803 11.159 -11.979 1.00 95.75 216 ASP A CA 1
ATOM 1659 C C . ASP A 1 216 ? 9.097 12.212 -11.100 1.00 95.75 216 ASP A C 1
ATOM 1661 O O . ASP A 1 216 ? 9.095 12.080 -9.879 1.00 95.75 216 ASP A O 1
ATOM 1665 N N . SER A 1 217 ? 8.561 13.302 -11.657 1.00 95.75 217 SER A N 1
ATOM 1666 C CA . SER A 1 217 ? 7.808 14.310 -10.891 1.00 95.75 217 SER A CA 1
ATOM 1667 C C . SER A 1 217 ? 6.433 13.830 -10.397 1.00 95.75 217 SER A C 1
ATOM 1669 O O . SER A 1 217 ? 5.893 14.402 -9.450 1.00 95.75 217 SER A O 1
ATOM 1671 N N . TYR A 1 218 ? 5.848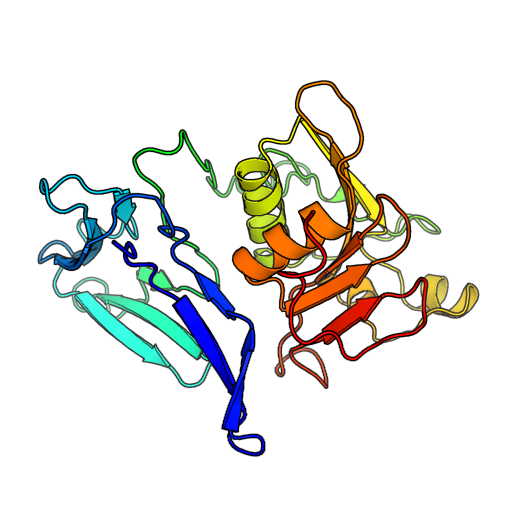 12.809 -11.024 1.00 97.62 218 TYR A N 1
ATOM 1672 C CA . TYR A 1 218 ? 4.468 12.365 -10.794 1.00 97.62 218 TYR A CA 1
ATOM 1673 C C . TYR A 1 218 ? 4.317 10.842 -10.730 1.00 97.62 218 TYR A C 1
ATOM 1675 O O . TYR A 1 218 ? 3.450 10.347 -10.008 1.00 97.62 218 TYR A O 1
ATOM 1683 N N . ALA A 1 219 ? 5.132 10.096 -11.474 1.00 98.00 219 ALA A N 1
ATOM 1684 C CA . ALA A 1 219 ? 5.156 8.646 -11.445 1.00 98.00 219 ALA A CA 1
ATOM 1685 C C . ALA A 1 219 ? 5.897 8.137 -10.205 1.00 98.00 219 ALA A C 1
ATOM 1687 O O . ALA A 1 219 ? 6.945 8.659 -9.806 1.00 98.00 219 ALA A O 1
ATOM 1688 N N . ILE A 1 220 ? 5.342 7.090 -9.607 1.00 98.06 220 ILE A N 1
ATOM 1689 C CA . ILE A 1 220 ? 5.888 6.440 -8.421 1.00 98.06 220 ILE A CA 1
ATOM 1690 C C . ILE A 1 220 ? 5.737 4.926 -8.535 1.00 98.06 220 ILE A C 1
ATOM 1692 O O . ILE A 1 220 ? 4.683 4.431 -8.937 1.00 98.06 220 ILE A O 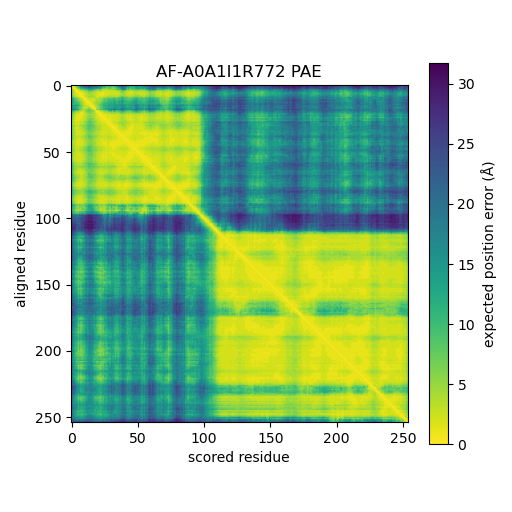1
ATOM 1696 N N . HIS A 1 221 ? 6.785 4.208 -8.156 1.00 98.12 221 HIS A N 1
ATOM 1697 C CA . HIS A 1 221 ? 6.780 2.767 -7.977 1.00 98.12 221 HIS A CA 1
ATOM 1698 C C . HIS A 1 221 ? 6.194 2.421 -6.612 1.00 98.12 221 HIS A C 1
ATOM 1700 O O . HIS A 1 221 ? 6.630 2.972 -5.599 1.00 98.12 221 HIS A O 1
ATOM 1706 N N . LEU A 1 222 ? 5.249 1.485 -6.569 1.00 97.75 222 LEU A N 1
ATOM 1707 C CA . LEU A 1 222 ? 4.630 0.996 -5.343 1.00 97.75 222 LEU A CA 1
ATOM 1708 C C . LEU A 1 222 ? 4.536 -0.527 -5.356 1.00 97.75 222 LEU A C 1
ATOM 1710 O O . LEU A 1 222 ? 3.953 -1.109 -6.269 1.00 97.75 222 LEU A O 1
ATOM 1714 N N . ASP A 1 223 ? 5.024 -1.178 -4.303 1.00 95.00 223 ASP A N 1
ATOM 1715 C CA . ASP A 1 223 ? 4.900 -2.625 -4.150 1.00 95.00 223 ASP A CA 1
ATOM 1716 C C . ASP A 1 223 ? 4.672 -3.083 -2.703 1.00 95.00 223 ASP A C 1
ATOM 1718 O O . ASP A 1 223 ? 4.789 -2.325 -1.731 1.00 95.00 223 ASP A O 1
ATOM 1722 N N . VAL A 1 224 ? 4.290 -4.356 -2.579 1.00 85.69 224 VAL A N 1
ATOM 1723 C CA . VAL A 1 224 ? 3.976 -5.026 -1.308 1.00 85.69 224 VAL A CA 1
ATOM 1724 C C . VAL A 1 224 ? 4.966 -6.144 -0.965 1.00 85.69 224 VAL A C 1
ATOM 1726 O O . VAL A 1 224 ? 4.589 -7.152 -0.361 1.00 85.69 224 VAL A O 1
ATOM 1729 N N . ARG A 1 225 ? 6.245 -5.986 -1.339 1.00 85.06 225 ARG A N 1
ATOM 1730 C CA . ARG A 1 225 ? 7.310 -6.955 -1.042 1.00 85.06 225 ARG A CA 1
ATOM 1731 C C . ARG A 1 225 ? 7.393 -7.303 0.444 1.00 85.06 225 ARG A C 1
ATOM 1733 O O . ARG A 1 225 ? 7.239 -6.461 1.322 1.00 85.06 225 ARG A O 1
ATOM 1740 N N . THR A 1 226 ? 7.693 -8.553 0.732 1.00 77.56 226 THR A N 1
ATOM 1741 C CA . THR A 1 226 ? 7.949 -9.096 2.065 1.00 77.56 226 THR A CA 1
ATOM 1742 C C . THR A 1 226 ? 9.195 -9.970 1.990 1.00 77.56 226 THR A C 1
ATOM 1744 O O . THR A 1 226 ? 9.648 -10.345 0.911 1.00 77.56 226 THR A O 1
ATOM 1747 N N . THR A 1 227 ? 9.748 -10.367 3.132 1.00 68.69 227 THR A N 1
ATOM 1748 C CA . THR A 1 227 ? 10.854 -11.338 3.154 1.00 68.69 227 THR A CA 1
ATOM 1749 C C . THR A 1 227 ? 10.439 -12.744 2.702 1.00 68.69 227 THR A C 1
ATOM 1751 O O . THR A 1 227 ? 11.302 -13.576 2.445 1.00 68.69 227 THR A O 1
ATOM 1754 N N . SER A 1 228 ? 9.133 -13.027 2.584 1.00 66.12 228 SER A N 1
ATOM 1755 C CA . SER A 1 228 ? 8.634 -14.300 2.052 1.00 66.12 228 SER A CA 1
ATOM 1756 C C . SER A 1 228 ? 8.619 -14.350 0.523 1.00 66.12 228 SER A C 1
ATOM 1758 O O . SER A 1 228 ? 8.679 -15.441 -0.039 1.00 66.12 228 SER A O 1
ATOM 1760 N N . ASN A 1 229 ? 8.553 -13.198 -0.153 1.00 69.75 229 ASN A N 1
ATOM 1761 C CA . ASN A 1 229 ? 8.477 -13.114 -1.614 1.00 69.75 229 ASN A CA 1
ATOM 1762 C C . ASN A 1 229 ? 9.598 -12.269 -2.249 1.00 69.75 229 ASN A C 1
ATOM 1764 O O . ASN A 1 229 ? 9.651 -12.177 -3.474 1.00 69.75 229 ASN A O 1
ATOM 1768 N N . TYR A 1 230 ? 10.488 -11.661 -1.456 1.00 70.00 230 TYR A N 1
ATOM 1769 C CA . TYR A 1 230 ? 11.588 -10.807 -1.906 1.00 70.00 230 TYR A CA 1
ATOM 1770 C C . TYR A 1 230 ? 12.783 -10.906 -0.946 1.00 70.00 230 TYR A C 1
ATOM 1772 O O . TYR A 1 230 ? 12.607 -11.059 0.259 1.00 70.00 230 TYR A O 1
ATOM 1780 N N . SER A 1 231 ? 14.012 -10.798 -1.462 1.00 71.12 231 SER A N 1
ATOM 1781 C CA . SER A 1 231 ? 15.233 -10.871 -0.637 1.00 71.12 231 SER A CA 1
ATOM 1782 C C . SER A 1 231 ? 15.273 -9.788 0.446 1.00 71.12 231 SER A C 1
ATOM 1784 O O . SER A 1 231 ? 15.696 -10.043 1.570 1.00 71.12 231 SER A O 1
ATOM 1786 N N . ASN A 1 232 ? 14.759 -8.604 0.116 1.00 69.69 232 ASN A N 1
ATOM 1787 C CA . ASN A 1 232 ? 14.544 -7.493 1.031 1.00 69.69 232 ASN A CA 1
ATOM 1788 C C . ASN A 1 232 ? 13.044 -7.202 1.134 1.00 69.69 232 ASN A C 1
ATOM 1790 O O . ASN A 1 232 ? 12.427 -6.782 0.159 1.00 69.69 232 ASN A O 1
ATOM 1794 N N . GLY A 1 233 ? 12.464 -7.365 2.324 1.00 71.62 233 GLY A N 1
ATOM 1795 C CA . GLY A 1 233 ? 11.052 -7.047 2.581 1.00 71.62 233 GLY A CA 1
ATOM 1796 C C . GLY A 1 233 ? 10.747 -5.550 2.713 1.00 71.62 233 GLY A C 1
ATOM 1797 O O . GLY A 1 233 ? 9.662 -5.197 3.157 1.00 71.62 233 GLY A O 1
ATOM 1798 N N . HIS A 1 234 ? 11.712 -4.684 2.400 1.00 79.69 234 HIS A N 1
ATOM 1799 C CA . HIS A 1 234 ? 11.587 -3.234 2.470 1.00 79.69 234 HIS A CA 1
ATOM 1800 C C . HIS A 1 234 ? 12.521 -2.560 1.459 1.00 79.69 234 HIS A C 1
ATOM 1802 O O . HIS A 1 234 ? 13.693 -2.938 1.382 1.00 79.69 234 HIS A O 1
ATOM 1808 N N . TRP A 1 235 ? 12.039 -1.557 0.724 1.00 88.19 235 TRP A N 1
ATOM 1809 C CA . TRP A 1 235 ? 12.861 -0.712 -0.148 1.00 88.19 235 TRP A CA 1
ATOM 1810 C C . TRP A 1 235 ? 12.209 0.649 -0.372 1.00 88.19 235 TRP A C 1
ATOM 1812 O O . TRP A 1 235 ? 11.123 0.711 -0.930 1.00 88.19 235 TRP A O 1
ATOM 1822 N N . PHE A 1 236 ? 12.887 1.727 0.009 1.00 92.06 236 PHE A N 1
ATOM 1823 C CA . PHE A 1 236 ? 12.472 3.094 -0.296 1.00 92.06 236 PHE A CA 1
ATOM 1824 C C . PHE A 1 236 ? 13.591 3.781 -1.073 1.00 92.06 236 PHE A C 1
ATOM 1826 O O . PHE A 1 236 ? 14.712 3.886 -0.566 1.00 92.06 236 PHE A O 1
ATOM 1833 N N . GLY A 1 237 ? 13.283 4.256 -2.276 1.00 93.00 237 GLY A N 1
ATOM 1834 C CA . GLY A 1 237 ? 14.272 4.834 -3.173 1.00 93.00 237 GLY A CA 1
ATOM 1835 C C . GLY A 1 237 ? 13.783 6.029 -3.988 1.00 93.00 237 GLY A C 1
ATOM 1836 O O . GLY A 1 237 ? 12.604 6.387 -3.996 1.00 93.00 237 GLY A O 1
ATOM 1837 N N . ASP A 1 238 ? 14.730 6.654 -4.673 1.00 94.88 238 ASP A N 1
ATOM 1838 C CA . ASP A 1 238 ? 14.536 7.728 -5.639 1.00 94.88 238 ASP A CA 1
ATOM 1839 C C . ASP A 1 238 ? 15.353 7.404 -6.896 1.00 94.88 238 ASP A C 1
ATOM 1841 O O . ASP A 1 238 ? 16.571 7.607 -6.943 1.00 94.88 238 ASP A O 1
ATOM 1845 N N . GLU A 1 239 ? 14.669 6.883 -7.915 1.00 93.06 239 GLU A N 1
ATOM 1846 C CA . GLU A 1 239 ? 15.260 6.438 -9.181 1.00 93.06 239 GLU A CA 1
ATOM 1847 C C . GLU A 1 239 ? 15.821 7.611 -9.993 1.00 93.06 239 GLU A C 1
ATOM 1849 O O . GLU A 1 239 ? 16.746 7.436 -10.784 1.00 93.06 239 GLU A O 1
ATOM 1854 N N . ARG A 1 240 ? 15.338 8.834 -9.739 1.00 93.44 240 ARG A N 1
ATOM 1855 C CA . ARG A 1 240 ? 15.808 10.067 -10.393 1.00 93.44 240 ARG A CA 1
ATOM 1856 C C . ARG A 1 240 ? 17.237 10.406 -9.989 1.00 93.44 240 ARG A C 1
ATOM 1858 O O . ARG A 1 240 ? 17.958 11.058 -10.741 1.00 93.44 240 ARG A O 1
ATOM 1865 N N . THR A 1 241 ? 17.630 9.996 -8.784 1.00 92.62 241 THR A N 1
ATOM 1866 C CA . THR A 1 241 ? 18.955 10.265 -8.204 1.00 92.62 241 THR A CA 1
ATOM 1867 C C . THR A 1 241 ? 19.793 9.003 -8.003 1.00 92.62 241 THR A C 1
ATOM 1869 O O . THR A 1 241 ? 20.973 9.109 -7.674 1.00 92.62 241 THR A O 1
ATOM 1872 N N . GLY A 1 242 ? 19.205 7.816 -8.190 1.00 91.31 242 GLY A N 1
ATOM 1873 C CA . GLY A 1 242 ? 19.835 6.534 -7.868 1.00 91.31 242 GLY A CA 1
ATOM 1874 C C . GLY A 1 242 ? 19.999 6.296 -6.362 1.00 91.31 242 GLY A C 1
ATOM 1875 O O . GLY A 1 242 ? 20.867 5.528 -5.950 1.00 91.31 242 GLY A O 1
ATOM 1876 N N . ASN A 1 243 ? 19.222 6.985 -5.520 1.00 90.94 243 ASN A N 1
ATOM 1877 C CA . ASN A 1 243 ? 19.287 6.819 -4.072 1.00 90.94 243 ASN A CA 1
ATOM 1878 C C . ASN A 1 243 ? 18.353 5.696 -3.612 1.00 90.94 243 ASN A C 1
ATOM 1880 O O . ASN A 1 243 ? 17.153 5.906 -3.503 1.00 90.94 243 ASN A O 1
ATOM 1884 N N . ASP A 1 244 ? 18.911 4.543 -3.252 1.00 89.06 244 ASP A N 1
ATOM 1885 C CA . ASP A 1 244 ? 18.156 3.366 -2.789 1.00 89.06 244 ASP A CA 1
ATOM 1886 C C . ASP A 1 244 ? 17.948 3.280 -1.264 1.00 89.06 244 ASP A C 1
ATOM 1888 O O . ASP A 1 244 ? 17.510 2.248 -0.751 1.00 89.06 244 ASP A O 1
ATOM 1892 N N . ASN A 1 245 ? 18.314 4.321 -0.506 1.00 85.94 245 ASN A N 1
ATOM 1893 C CA . ASN A 1 245 ? 18.362 4.278 0.960 1.00 85.94 245 ASN A CA 1
ATOM 1894 C C . ASN A 1 245 ? 17.590 5.429 1.618 1.00 85.94 245 ASN A C 1
ATOM 1896 O O . ASN A 1 245 ? 18.091 6.101 2.527 1.00 85.94 245 ASN A O 1
ATOM 1900 N N . ILE A 1 246 ? 16.349 5.658 1.191 1.00 85.94 246 ILE A N 1
ATOM 1901 C CA . ILE A 1 246 ? 15.466 6.618 1.855 1.00 85.94 246 ILE A CA 1
ATOM 1902 C C . ILE A 1 246 ? 14.922 5.990 3.141 1.00 85.94 246 ILE A C 1
ATOM 1904 O O . ILE A 1 246 ? 14.303 4.934 3.136 1.00 85.94 246 ILE A O 1
ATOM 1908 N N . SER A 1 247 ? 15.154 6.633 4.283 1.00 78.06 247 SER A N 1
ATOM 1909 C CA . SER A 1 247 ? 14.636 6.140 5.567 1.00 78.06 247 SER A CA 1
ATOM 1910 C C . SER A 1 247 ? 13.161 6.479 5.784 1.00 78.06 247 SER A C 1
ATOM 1912 O O . SER A 1 247 ? 12.469 5.751 6.485 1.00 78.06 247 SER A O 1
ATOM 1914 N N . THR A 1 248 ? 12.695 7.594 5.218 1.00 82.94 248 THR A N 1
ATOM 1915 C CA . THR A 1 248 ? 11.304 8.062 5.264 1.00 82.94 248 THR A CA 1
ATOM 1916 C C . THR A 1 248 ? 11.090 9.180 4.238 1.00 82.94 248 THR A C 1
ATOM 1918 O O . THR A 1 248 ? 11.971 10.016 4.015 1.00 82.94 248 THR A O 1
ATOM 1921 N N . PHE A 1 249 ? 9.897 9.237 3.654 1.00 86.31 249 PHE A N 1
ATOM 1922 C CA . PHE A 1 249 ? 9.416 10.284 2.754 1.00 86.31 249 PHE A CA 1
ATOM 1923 C C . PHE A 1 249 ? 8.768 11.461 3.487 1.00 86.31 249 PHE A C 1
ATOM 1925 O O . PHE A 1 249 ? 8.390 12.443 2.850 1.00 86.31 249 PHE A O 1
ATOM 1932 N N . ARG A 1 250 ? 8.695 11.438 4.827 1.00 81.50 250 ARG A N 1
ATOM 1933 C CA . ARG A 1 250 ? 8.132 12.541 5.631 1.00 81.50 250 ARG A CA 1
ATOM 1934 C C . ARG A 1 250 ? 8.699 13.913 5.266 1.00 81.50 250 ARG A C 1
ATOM 1936 O O . ARG A 1 250 ? 7.980 14.903 5.306 1.00 81.50 250 ARG A O 1
ATOM 1943 N N . ASN A 1 251 ? 9.987 13.960 4.937 1.00 75.94 251 ASN A N 1
ATOM 1944 C CA . ASN A 1 251 ? 10.715 15.197 4.646 1.00 75.94 251 ASN A CA 1
ATOM 1945 C C . ASN A 1 251 ? 10.640 15.620 3.169 1.00 75.94 251 ASN A C 1
ATOM 1947 O O . ASN A 1 251 ? 11.119 16.698 2.823 1.00 75.94 251 ASN A O 1
ATOM 1951 N N . TYR A 1 252 ? 10.080 14.770 2.308 1.00 72.00 252 TYR A N 1
ATOM 1952 C CA . TYR A 1 252 ? 9.904 15.035 0.880 1.00 72.00 252 TYR A CA 1
ATOM 1953 C C . TYR A 1 252 ? 8.568 15.736 0.599 1.00 72.00 252 TYR A C 1
ATOM 1955 O O . TYR A 1 252 ? 8.437 16.440 -0.397 1.00 72.00 252 TYR A O 1
ATOM 1963 N N . HIS A 1 253 ? 7.601 15.617 1.512 1.00 60.72 253 HIS A N 1
ATOM 1964 C CA . HIS A 1 253 ? 6.352 16.367 1.468 1.00 60.72 253 HIS A CA 1
ATOM 1965 C C . HIS A 1 253 ? 6.592 17.826 1.899 1.00 60.72 253 HIS A C 1
ATOM 1967 O O . HIS A 1 253 ? 6.826 18.092 3.081 1.00 60.72 253 HIS A O 1
ATOM 1973 N N . ARG A 1 254 ? 6.508 18.774 0.959 1.00 49.03 254 ARG A N 1
ATOM 1974 C CA . ARG A 1 254 ? 6.449 20.219 1.240 1.00 49.03 254 ARG A CA 1
ATOM 1975 C C . ARG A 1 254 ? 5.039 20.749 1.050 1.00 49.03 254 ARG A C 1
ATOM 1977 O O . ARG A 1 254 ? 4.392 20.325 0.072 1.00 49.03 254 ARG A O 1
#

Sequence (254 aa):
MLYCNLVVYHYNKNTGKAYSPTWSSQTENRGGTKCVLQGDGNFVIYKSDGKAIWNTRTNGKSRAYLTFCDAGEIRVVSRNYNYATTWSSYNNHGYSIDAGAISTQPTKPVNGQLSAHFHSSEFACKRCGATHSIDQNLINKLEQLFSKLNCSKIIVTSGYRDPDCSVAVGGYRNDAHTRGIAADVICYDKNGNPIACETVAWAAEQIGFSGIGLIDSYAIHLDVRTTSNYSNGHWFGDERTGNDNISTFRNYHR

Radius of gyration: 18.7 Å; Cα contacts (8 Å, |Δi|>4): 574; chains: 1; bounding box: 42×43×49 Å

pLDDT: mean 83.2, std 14.58, range [28.97, 98.62]

InterPro domains:
  IPR001480 Bulb-type lectin domain [PS50927] (1-89)
  IPR009045 Peptidase M74/Hedgehog-like, zinc-binding domain superfamily [G3DSA:3.30.1380.10] (117-234)
  IPR009045 Peptidase M74/Hedgehog-like, zinc-binding domain superfamily [SSF55166] (117-235)
  IPR013230 Peptidase M15A, C-terminal [PF08291] (116-222)
  IPR036426 Bulb-type lectin domain superfamily [G3DSA:2.90.10.10] (3-97)
  IPR036426 Bulb-type lectin domain superfamily [SSF51110] (4-91)

Solvent-accessible surface area (backbone atoms only — not comparable to full-atom values): 13903 Å² total; per-residue (Å²): 133,90,36,47,51,61,68,41,62,48,70,39,83,89,76,75,41,68,65,53,39,64,29,38,56,77,25,63,83,67,50,21,68,47,76,46,78,44,79,43,24,25,41,35,31,20,29,84,88,67,51,67,47,31,29,51,81,26,63,81,35,29,67,45,47,81,43,78,48,96,88,74,32,50,29,38,31,11,55,81,52,81,61,34,72,71,38,42,47,76,82,41,63,55,42,62,67,74,80,59,81,79,72,79,63,81,54,73,66,62,95,47,33,64,44,94,88,43,46,51,74,57,30,20,9,86,87,78,63,51,74,72,74,64,41,65,56,41,54,56,49,52,54,47,47,40,58,73,65,51,40,66,48,70,46,62,76,39,21,26,34,50,38,68,66,26,41,75,74,78,43,57,64,81,43,53,27,47,64,20,31,24,36,29,33,36,43,19,30,78,86,67,47,76,38,48,21,41,52,52,46,31,52,37,46,66,62,19,50,26,24,40,30,35,56,54,73,34,37,27,39,42,23,58,45,31,68,89,82,31,98,57,40,60,44,32,32,29,65,75,77,70,43,70,77,51,80,68,41,74,83,57,49,127

Organism: Ruminococcus albus (NCBI:txid1264)

Foldseek 3Di:
DWADKDFFFDADPVVRDTQFTQAILPCTVVQWDDWDQDQQQKIFTAHPVRHTFWIQPSGNLGPWDWDQDPQRKIFIFGVVVVRDGSGIRNQDSTFTDPLPGLPPPQPPDDPQARGPADGQQLQAAPPPRHGDDADNSLVSLVSQLCSQQVFPHKRFPHFAHCLVNQVVVVHHNQDQRVVNFKTKIWTAHPVRHTDFLLVSQQSSRNRNFQAWEADDRGIIMTGQAQVVRDVDRHWYYYPVVGGTDDSHSPVVPD

Mean predicted aligned error: 10.76 Å

Nearest PDB structures (foldseek):
  3m7h-assembly2_B  TM=8.119E-01  e=1.572E-03  Pseudomonas putida
  3m7j-assembly1_A  TM=7.404E-01  e=9.039E-04  Pseudomonas putida
  3m7j-assembly2_B  TM=6.361E-01  e=2.733E-03  Pseudomonas putida
  8pra-assembly2_D  TM=3.642E-01  e=1.396E-01  synthetic construct
  4o9d-assembly1_B  TM=1.654E-01  e=4.222E-01  Schizosaccharomyces pombe 972h-